Protein AF-A0A2P4YTD3-F1 (afdb_monomer_lite)

Secondary structure (DSSP, 8-state):
--------------------------------------------------------------------------PPPP----HHHHHHHHT-SSHHHHHHHHHHT---SSHHHHHHHHHHHHHHHHHHHHHHHHHHHHHHHHHHHHHHHHHHHHHHHHHHHHHHHHHHHHHHHHHHHHHHHHHHHHHHHHHHHHHHHHHHHHHHHHHHHHHHHHHHHHHHHHHHHHHHHHHHHSTTHHHHHHHHHHHHHHHS----------------

Radius of gyration: 68.38 Å; chains: 1; bounding box: 106×66×199 Å

Structure (mmCIF, N/CA/C/O backbone):
data_AF-A0A2P4YTD3-F1
#
_entry.id   AF-A0A2P4YTD3-F1
#
loop_
_atom_site.group_PDB
_atom_site.id
_atom_site.type_symbol
_atom_site.label_atom_id
_atom_site.label_alt_id
_atom_site.label_comp_id
_atom_site.label_asym_id
_atom_site.label_entity_id
_atom_site.label_seq_id
_atom_site.pdbx_PDB_ins_code
_atom_site.Cartn_x
_atom_site.Cartn_y
_atom_site.Cartn_z
_atom_site.occupancy
_atom_site.B_iso_or_equiv
_atom_site.auth_seq_id
_atom_site.auth_comp_id
_atom_site.auth_asym_id
_atom_site.auth_atom_id
_atom_site.pdbx_PDB_model_num
ATOM 1 N N . MET A 1 1 ? 49.036 47.863 28.005 1.00 41.72 1 MET A N 1
ATOM 2 C CA . MET A 1 1 ? 48.550 47.376 26.688 1.00 41.72 1 MET A CA 1
ATOM 3 C C . MET A 1 1 ? 47.454 46.344 26.970 1.00 41.72 1 MET A C 1
ATOM 5 O O . MET A 1 1 ? 47.763 45.377 27.637 1.00 41.72 1 MET A O 1
ATOM 9 N N . VAL A 1 2 ? 46.143 46.621 26.821 1.00 37.09 2 VAL A N 1
ATOM 10 C CA . VAL A 1 2 ? 45.346 46.695 25.559 1.00 37.09 2 VAL A CA 1
ATOM 11 C C . VAL A 1 2 ? 45.507 45.364 24.791 1.00 37.09 2 VAL A C 1
ATOM 13 O O . VAL A 1 2 ? 46.627 45.113 24.379 1.00 37.09 2 VAL A O 1
ATOM 16 N N . ARG A 1 3 ? 44.548 44.438 24.576 1.00 36.50 3 ARG A N 1
ATOM 17 C CA . ARG A 1 3 ? 43.062 44.354 24.418 1.00 36.50 3 ARG A CA 1
ATOM 18 C C . ARG A 1 3 ? 42.603 42.918 24.831 1.00 36.50 3 ARG A C 1
ATOM 20 O O . ARG A 1 3 ? 43.404 42.009 24.684 1.00 36.50 3 ARG A O 1
ATOM 27 N N . ARG A 1 4 ? 41.440 42.671 25.479 1.00 44.97 4 ARG A N 1
ATOM 28 C CA . ARG A 1 4 ? 40.032 42.529 24.965 1.00 44.97 4 ARG A CA 1
ATOM 29 C C . ARG A 1 4 ? 39.879 41.385 23.928 1.00 44.97 4 ARG A C 1
ATOM 31 O O . ARG A 1 4 ? 40.628 41.418 22.967 1.00 44.97 4 ARG A O 1
ATOM 38 N N . ARG A 1 5 ? 38.964 40.394 23.992 1.00 38.47 5 ARG A N 1
ATOM 39 C CA . ARG A 1 5 ? 37.540 40.238 24.433 1.00 38.47 5 ARG A CA 1
ATOM 40 C C . ARG A 1 5 ? 37.266 38.737 24.765 1.00 38.47 5 ARG A C 1
ATOM 42 O O . ARG A 1 5 ? 37.952 37.907 24.189 1.00 38.47 5 ARG A O 1
ATOM 49 N N . ALA A 1 6 ? 36.454 38.339 25.762 1.00 37.56 6 ALA A N 1
ATOM 50 C CA . ALA A 1 6 ? 34.970 38.359 25.898 1.00 37.56 6 ALA A CA 1
ATOM 51 C C . ALA A 1 6 ? 34.280 37.332 24.957 1.00 37.56 6 ALA A C 1
ATOM 53 O O . ALA A 1 6 ? 34.625 37.314 23.784 1.00 37.56 6 ALA A O 1
ATOM 54 N N . SER A 1 7 ? 33.344 36.447 25.328 1.00 37.59 7 SER A N 1
ATOM 55 C CA . SER A 1 7 ? 32.390 36.360 26.447 1.00 37.59 7 SER A CA 1
ATOM 56 C C . SER A 1 7 ? 31.860 34.915 26.563 1.00 37.59 7 SER A C 1
ATOM 58 O O . SER A 1 7 ? 31.806 34.212 25.559 1.00 37.59 7 SER A O 1
ATOM 60 N N . GLY A 1 8 ? 31.379 34.504 27.739 1.00 33.69 8 GLY A N 1
ATOM 61 C CA . GLY A 1 8 ? 30.609 33.266 27.906 1.00 33.69 8 GLY A CA 1
ATOM 62 C C . GLY A 1 8 ? 29.968 33.197 29.289 1.00 33.69 8 GLY A C 1
ATOM 63 O O . GLY A 1 8 ? 30.586 32.707 30.224 1.00 33.69 8 GLY A O 1
ATOM 64 N N . LEU A 1 9 ? 28.763 33.748 29.428 1.00 35.41 9 LEU A N 1
ATOM 65 C CA . LEU A 1 9 ? 27.950 33.724 30.648 1.00 35.41 9 LEU A CA 1
ATOM 66 C C . LEU A 1 9 ? 26.480 33.885 30.251 1.00 35.41 9 LEU A C 1
ATOM 68 O O . LEU A 1 9 ? 26.162 34.801 29.495 1.00 35.41 9 LEU A O 1
ATOM 72 N N . GLY A 1 10 ? 25.602 33.059 30.821 1.00 31.75 10 GLY A N 1
ATOM 73 C CA . GLY A 1 10 ? 24.196 33.427 31.005 1.00 31.75 10 GLY A CA 1
ATOM 74 C C . GLY A 1 10 ? 23.163 32.438 30.475 1.00 31.75 10 GLY A C 1
ATOM 75 O O . GLY A 1 10 ? 22.722 32.529 29.339 1.00 31.75 10 GLY A O 1
ATOM 76 N N . VAL A 1 11 ? 22.748 31.545 31.364 1.00 41.31 11 VAL A N 1
ATOM 77 C CA . VAL A 1 11 ? 21.499 30.769 31.384 1.00 41.31 11 VAL A CA 1
ATOM 78 C C . VAL A 1 11 ? 20.291 31.699 31.605 1.00 41.31 11 VAL A C 1
ATOM 80 O O . VAL A 1 11 ? 20.398 32.589 32.443 1.00 41.31 11 VAL A O 1
ATOM 83 N N . SER A 1 12 ? 19.150 31.463 30.932 1.00 38.59 12 SER A N 1
ATOM 84 C CA . SER A 1 12 ? 17.801 31.356 31.547 1.00 38.59 12 SER A CA 1
ATOM 85 C C . SER A 1 12 ? 16.674 31.182 30.505 1.00 38.59 12 SER A C 1
ATOM 87 O O . SER A 1 12 ? 16.735 31.735 29.413 1.00 38.59 12 SER A O 1
ATOM 89 N N . SER A 1 13 ? 15.667 30.403 30.912 1.00 40.59 13 SER A N 1
ATOM 90 C CA . SER A 1 13 ? 14.361 30.042 30.332 1.00 40.59 13 SER A CA 1
ATOM 91 C C . SER A 1 13 ? 13.600 31.118 29.544 1.00 40.59 13 SER A C 1
ATOM 93 O O . SER A 1 13 ? 13.652 32.275 29.938 1.00 40.59 13 SER A O 1
ATOM 95 N N . ASP A 1 14 ? 12.763 30.723 28.567 1.00 35.88 14 ASP A N 1
ATOM 96 C CA . ASP A 1 14 ? 11.288 30.742 28.704 1.00 35.88 14 ASP A CA 1
ATOM 97 C C . ASP A 1 14 ? 10.541 30.139 27.484 1.00 35.88 14 ASP A C 1
ATOM 99 O O . ASP A 1 14 ? 11.076 29.987 26.389 1.00 35.88 14 ASP A O 1
ATOM 103 N N . ARG A 1 15 ? 9.284 29.786 27.757 1.00 38.78 15 ARG A N 1
ATOM 104 C CA . ARG A 1 15 ? 8.167 29.231 26.973 1.00 38.78 15 ARG A CA 1
ATOM 105 C C . ARG A 1 15 ? 7.972 29.717 25.526 1.00 38.78 15 ARG A C 1
ATOM 107 O O . ARG A 1 15 ? 8.054 30.903 25.233 1.00 38.78 15 ARG A O 1
ATOM 114 N N . GLY A 1 16 ? 7.456 28.813 24.685 1.00 34.44 16 GLY A N 1
ATOM 115 C CA . GLY A 1 16 ? 6.770 29.160 23.435 1.00 34.44 16 GLY A CA 1
ATOM 116 C C . GLY A 1 16 ? 6.101 27.957 22.762 1.00 34.44 16 GLY A C 1
ATOM 117 O O . GLY A 1 16 ? 6.709 27.292 21.934 1.00 34.44 16 GLY A O 1
ATOM 118 N N . ASN A 1 17 ? 4.853 27.672 23.139 1.00 38.38 17 ASN A N 1
ATOM 119 C CA . ASN A 1 17 ? 3.958 26.704 22.496 1.00 38.38 17 ASN A CA 1
ATOM 120 C C . ASN A 1 17 ? 3.269 27.370 21.285 1.00 38.38 17 ASN A C 1
ATOM 122 O O . ASN A 1 17 ? 2.670 28.428 21.494 1.00 38.38 17 ASN A O 1
ATOM 126 N N . PRO A 1 18 ? 3.285 26.819 20.057 1.00 51.62 18 PRO A N 1
ATOM 127 C CA . PRO A 1 18 ? 2.425 27.331 18.998 1.00 51.62 18 PRO A CA 1
ATOM 128 C C . PRO A 1 18 ? 0.987 26.821 19.184 1.00 51.62 18 PRO A C 1
ATOM 130 O O . PRO A 1 18 ? 0.701 25.628 19.101 1.00 51.62 18 PRO A O 1
ATOM 133 N N . VAL A 1 19 ? 0.091 27.767 19.466 1.00 37.09 19 VAL A N 1
ATOM 134 C CA . VAL A 1 19 ? -1.367 27.609 19.491 1.00 37.09 19 VAL A CA 1
ATOM 135 C C . VAL A 1 19 ? -1.865 27.217 18.098 1.00 37.09 19 VAL A C 1
ATOM 137 O O . VAL A 1 19 ? -1.520 27.851 17.103 1.00 37.09 19 VAL A O 1
ATOM 140 N N . ILE A 1 20 ? -2.672 26.161 18.049 1.00 41.06 20 ILE A N 1
ATOM 141 C CA . ILE A 1 20 ? -3.404 25.692 16.873 1.00 41.06 20 ILE A CA 1
ATOM 142 C C . ILE A 1 20 ? -4.707 26.492 16.829 1.00 41.06 20 ILE A C 1
ATOM 144 O O . ILE A 1 20 ? -5.458 26.442 17.804 1.00 41.06 20 ILE A O 1
ATOM 148 N N . ASP A 1 21 ? -4.979 27.206 15.737 1.00 32.22 21 ASP A N 1
ATOM 149 C CA . ASP A 1 21 ? -6.273 27.859 15.525 1.00 32.22 21 ASP A CA 1
ATOM 150 C C . ASP A 1 21 ? -7.085 27.059 14.497 1.00 32.22 21 ASP A C 1
ATOM 152 O O . ASP A 1 21 ? -6.677 26.867 13.350 1.00 32.22 21 ASP A O 1
ATOM 156 N N . LEU A 1 22 ? -8.214 26.526 14.962 1.00 37.34 22 LEU A N 1
ATOM 157 C CA . LEU A 1 22 ? -9.157 25.682 14.232 1.00 37.34 22 LEU A CA 1
ATOM 158 C C . LEU A 1 22 ? -10.441 26.478 13.998 1.00 37.34 22 LEU A C 1
ATOM 160 O O . LEU A 1 22 ? -11.317 26.437 14.848 1.00 37.34 22 LEU A O 1
ATOM 164 N N . THR A 1 23 ? -10.585 27.146 12.854 1.00 35.44 23 THR A N 1
ATOM 165 C CA . THR A 1 23 ? -11.879 27.403 12.182 1.00 35.44 23 THR A CA 1
ATOM 166 C C . THR A 1 23 ? -11.550 27.726 10.713 1.00 35.44 23 THR A C 1
ATOM 168 O O . THR A 1 23 ? -10.777 28.626 10.423 1.00 35.44 23 THR A O 1
ATOM 171 N N . THR A 1 24 ? -11.977 26.966 9.710 1.00 40.94 24 THR A N 1
ATOM 172 C CA . THR A 1 24 ? -13.365 26.798 9.289 1.00 40.94 24 THR A CA 1
ATOM 173 C C . THR A 1 24 ? -13.487 25.535 8.437 1.00 40.94 24 THR A C 1
ATOM 175 O O . THR A 1 24 ? -12.766 25.340 7.460 1.00 40.94 24 THR A O 1
ATOM 178 N N . SER A 1 25 ? -14.423 24.675 8.823 1.00 37.03 25 SER A N 1
ATOM 179 C CA . SER A 1 25 ? -14.929 23.594 7.990 1.00 37.03 25 SER A CA 1
ATOM 180 C C . SER A 1 25 ? -15.844 24.178 6.913 1.00 37.03 25 SER A C 1
ATOM 182 O O . SER A 1 25 ? -16.767 24.923 7.239 1.00 37.03 25 SER A O 1
ATOM 184 N N . LEU A 1 26 ? -15.656 23.778 5.656 1.00 33.78 26 LEU A N 1
ATOM 185 C CA . LEU A 1 26 ? -16.795 23.551 4.773 1.00 33.78 26 LEU A CA 1
ATOM 186 C C . LEU A 1 26 ? -16.653 22.161 4.163 1.00 33.78 26 LEU A C 1
ATOM 188 O O . LEU A 1 26 ? -15.884 21.909 3.239 1.00 33.78 26 LEU A O 1
ATOM 192 N N . GLU A 1 27 ? -17.379 21.272 4.819 1.00 31.84 27 GLU A N 1
ATOM 193 C CA . GLU A 1 27 ? -17.739 19.922 4.440 1.00 31.84 27 GLU A CA 1
ATOM 194 C C . GLU A 1 27 ? -18.530 19.953 3.129 1.00 31.84 27 GLU A C 1
ATOM 196 O O . GLU A 1 27 ? -19.443 20.759 2.990 1.00 31.84 27 GLU A O 1
ATOM 201 N N . ASN A 1 28 ? -18.148 19.094 2.188 1.00 34.41 28 ASN A N 1
ATOM 202 C CA . ASN A 1 28 ? -19.010 18.474 1.186 1.00 34.41 28 ASN A CA 1
ATOM 203 C C . ASN A 1 28 ? -18.290 17.182 0.762 1.00 34.41 28 ASN A C 1
ATOM 205 O O . ASN A 1 28 ? -17.471 17.178 -0.154 1.00 34.41 28 ASN A O 1
ATOM 209 N N . ASP A 1 29 ? -18.565 16.101 1.485 1.00 36.12 29 ASP A N 1
ATOM 210 C CA . ASP A 1 29 ? -18.307 14.718 1.064 1.00 36.12 29 ASP A CA 1
ATOM 211 C C . ASP A 1 29 ? -19.579 14.210 0.346 1.00 36.12 29 ASP A C 1
ATOM 213 O O . ASP A 1 29 ? -20.679 14.640 0.713 1.00 36.12 29 ASP A O 1
ATOM 217 N N . PRO A 1 30 ? -19.495 13.318 -0.665 1.00 44.78 30 PRO A N 1
ATOM 218 C CA . PRO A 1 30 ? -19.193 11.930 -0.324 1.00 44.78 30 PRO A CA 1
ATOM 219 C C . PRO A 1 30 ? -18.411 11.128 -1.386 1.00 44.78 30 PRO A C 1
ATOM 221 O O . PRO A 1 30 ? -18.757 11.095 -2.562 1.00 44.78 30 PRO A O 1
ATOM 224 N N . GLY A 1 31 ? -17.499 10.283 -0.909 1.00 29.80 31 GLY A N 1
ATOM 225 C CA . GLY A 1 31 ? -17.633 8.843 -1.164 1.00 29.80 31 GLY A CA 1
ATOM 226 C C . GLY A 1 31 ? -16.913 8.223 -2.375 1.00 29.80 31 GLY A C 1
ATOM 227 O O . GLY A 1 31 ? -17.284 8.409 -3.527 1.00 29.80 31 GLY A O 1
ATOM 228 N N . SER A 1 32 ? -16.029 7.282 -2.021 1.00 35.53 32 SER A N 1
ATOM 229 C CA . SER A 1 32 ? -15.615 6.073 -2.760 1.00 35.53 32 SER A CA 1
ATOM 230 C C . SER A 1 32 ? -14.531 6.186 -3.843 1.00 35.53 32 SER A C 1
ATOM 232 O O . SER A 1 32 ? -14.795 6.410 -5.019 1.00 35.53 32 SER A O 1
ATOM 234 N N . GLY A 1 33 ? -13.300 5.832 -3.446 1.00 34.16 33 GLY A N 1
ATOM 235 C CA . GLY A 1 33 ? -12.402 5.021 -4.288 1.00 34.16 33 GLY A CA 1
ATOM 236 C C . GLY A 1 33 ? -12.899 3.558 -4.396 1.00 34.16 33 GLY A C 1
ATOM 237 O O . GLY A 1 33 ? -13.970 3.270 -3.860 1.00 34.16 33 GLY A O 1
ATOM 238 N N . PRO A 1 34 ? -12.158 2.599 -5.000 1.00 44.34 34 PRO A N 1
ATOM 239 C CA . PRO A 1 34 ? -10.697 2.583 -5.130 1.00 44.34 34 PRO A CA 1
ATOM 240 C C . PRO A 1 34 ? -10.164 2.070 -6.494 1.00 44.34 34 PRO A C 1
ATOM 242 O O . PRO A 1 34 ? -10.912 1.670 -7.378 1.00 44.34 34 PRO A O 1
ATOM 245 N N . SER A 1 35 ? -8.835 1.968 -6.576 1.00 32.94 35 SER A N 1
ATOM 246 C CA . SER A 1 35 ? -8.093 0.964 -7.353 1.00 32.94 35 SER A CA 1
ATOM 247 C C . SER A 1 35 ? -8.022 1.076 -8.879 1.00 32.94 35 SER A C 1
ATOM 249 O O . SER A 1 35 ? -8.982 0.931 -9.629 1.00 32.94 35 SER A O 1
ATOM 251 N N . SER A 1 36 ? -6.767 1.165 -9.314 1.00 41.41 36 SER A N 1
ATOM 252 C CA . SER A 1 36 ? -6.220 0.759 -10.601 1.00 41.41 36 SER A CA 1
ATOM 253 C C . SER A 1 36 ? -6.848 -0.515 -11.160 1.00 41.41 36 SER A C 1
ATOM 255 O O . SER A 1 36 ? -6.932 -1.515 -10.446 1.00 41.41 36 SER A O 1
ATOM 257 N N . ARG A 1 37 ? -7.115 -0.529 -12.474 1.00 33.44 37 ARG A N 1
ATOM 258 C CA . ARG A 1 37 ? -6.617 -1.568 -13.391 1.00 33.44 37 ARG A CA 1
ATOM 259 C C . ARG A 1 37 ? -7.053 -1.348 -14.843 1.00 33.44 37 ARG A C 1
ATOM 261 O O . ARG A 1 37 ? -8.197 -1.036 -15.137 1.00 33.44 37 ARG A O 1
ATOM 268 N N . THR A 1 38 ? -6.116 -1.694 -15.722 1.00 26.59 38 THR A N 1
ATOM 269 C CA . THR A 1 38 ? -6.300 -2.210 -17.087 1.00 26.59 38 THR A CA 1
ATOM 270 C C . THR A 1 38 ? -6.551 -1.202 -18.209 1.00 26.59 38 THR A C 1
ATOM 272 O O . THR A 1 38 ? -7.626 -0.643 -18.375 1.00 26.59 38 THR A O 1
ATOM 275 N N . SER A 1 39 ? -5.501 -1.034 -19.015 1.00 38.62 39 SER A N 1
ATOM 276 C CA . SER A 1 39 ? -5.485 -1.287 -20.456 1.00 38.62 39 SER A CA 1
ATOM 277 C C . SER A 1 39 ? -6.814 -1.203 -21.207 1.00 38.62 39 SER A C 1
ATOM 279 O O . SER A 1 39 ? -7.741 -1.975 -20.976 1.00 38.62 39 SER A O 1
ATOM 281 N N . SER A 1 40 ? -6.817 -0.414 -22.275 1.00 32.12 40 SER A N 1
ATOM 282 C CA . SER A 1 40 ? -7.600 -0.757 -23.459 1.00 32.12 40 SER A CA 1
ATOM 283 C C . SER A 1 40 ? -6.809 -0.463 -24.728 1.00 32.12 40 SER A C 1
ATOM 285 O O . SER A 1 40 ? -6.823 0.664 -25.214 1.00 32.12 40 SER A O 1
ATOM 287 N N . PRO A 1 41 ? -6.162 -1.478 -25.320 1.00 38.56 41 PRO A N 1
ATOM 288 C CA . PRO A 1 41 ? -6.091 -1.590 -26.760 1.00 38.56 41 PRO A CA 1
ATOM 289 C C . PRO A 1 41 ? -7.398 -2.248 -27.231 1.00 38.56 41 PRO A C 1
ATOM 291 O O . PRO A 1 41 ? -7.680 -3.398 -26.891 1.00 38.56 41 PRO A O 1
ATOM 294 N N . ARG A 1 42 ? -8.224 -1.543 -28.010 1.00 32.50 42 ARG A N 1
ATOM 295 C CA . ARG A 1 42 ? -9.312 -2.185 -28.765 1.00 32.50 42 ARG A CA 1
ATOM 296 C C . ARG A 1 42 ? -8.893 -2.368 -30.220 1.00 32.50 42 ARG A C 1
ATOM 298 O O . ARG A 1 42 ? -8.808 -1.423 -30.989 1.00 32.50 42 ARG A O 1
ATOM 305 N N . GLN A 1 43 ? -8.590 -3.633 -30.495 1.00 40.69 43 GLN A N 1
ATOM 306 C CA . GLN A 1 43 ? -8.757 -4.427 -31.713 1.00 40.69 43 GLN A CA 1
ATOM 307 C C . GLN A 1 43 ? -9.236 -3.735 -33.004 1.00 40.69 43 GLN A C 1
ATOM 309 O O . GLN A 1 43 ? -10.342 -3.208 -33.068 1.00 40.69 43 GLN A O 1
ATOM 314 N N . SER A 1 44 ? -8.488 -3.973 -34.084 1.00 28.86 44 SER A N 1
ATOM 315 C CA . SER A 1 44 ? -8.971 -4.669 -35.296 1.00 28.86 44 SER A CA 1
ATOM 316 C C . SER A 1 44 ? -7.740 -5.308 -35.972 1.00 28.86 44 SER A C 1
ATOM 318 O O . SER A 1 44 ? -6.715 -4.657 -36.118 1.00 28.86 44 SER A O 1
ATOM 320 N N . SER A 1 45 ? -7.630 -6.638 -35.965 1.00 31.94 45 SER A N 1
ATOM 321 C CA . SER A 1 45 ? -8.048 -7.587 -37.016 1.00 31.94 45 SER A CA 1
ATOM 322 C C . SER A 1 45 ? -6.964 -7.831 -38.081 1.00 31.94 45 SER A C 1
ATOM 324 O O . SER A 1 45 ? -6.546 -6.923 -38.786 1.00 31.94 45 SER A O 1
ATOM 326 N N . SER A 1 46 ? -6.546 -9.099 -38.159 1.00 38.31 46 SER A N 1
ATOM 327 C CA . SER A 1 46 ? -5.696 -9.742 -39.182 1.00 38.31 46 SER A CA 1
ATOM 328 C C . SER A 1 46 ? -6.288 -9.595 -40.605 1.00 38.31 46 SER A C 1
ATOM 330 O O . SER A 1 46 ? -7.499 -9.371 -40.696 1.00 38.31 46 SER A O 1
ATOM 332 N N . PRO A 1 47 ? -5.516 -9.749 -41.708 1.00 45.16 47 PRO A N 1
ATOM 333 C CA . PRO A 1 47 ? -5.027 -11.085 -42.095 1.00 45.16 47 PRO A CA 1
ATOM 334 C C . PRO A 1 47 ? -3.661 -11.126 -42.816 1.00 45.16 47 PRO A C 1
ATOM 336 O O . PRO A 1 47 ? -3.217 -10.143 -43.403 1.00 45.16 47 PRO A O 1
ATOM 339 N N . GLY A 1 48 ? -3.072 -12.323 -42.891 1.00 32.62 48 GLY A N 1
ATOM 340 C CA . GLY A 1 48 ? -2.313 -12.720 -44.081 1.00 32.62 48 GLY A CA 1
ATOM 341 C C . GLY A 1 48 ? -0.979 -13.399 -43.814 1.00 32.62 48 GLY A C 1
ATOM 342 O O . GLY A 1 48 ? 0.050 -12.737 -43.741 1.00 32.62 48 GLY A O 1
ATOM 343 N N . ASP A 1 49 ? -1.015 -14.728 -43.749 1.00 42.84 49 ASP A N 1
ATOM 344 C CA . ASP A 1 49 ? 0.129 -15.606 -43.969 1.00 42.84 49 ASP A CA 1
ATOM 345 C C . ASP A 1 49 ? 0.936 -15.191 -45.205 1.00 42.84 49 ASP A C 1
ATOM 347 O O . ASP A 1 49 ? 0.387 -15.013 -46.292 1.00 42.84 49 ASP A O 1
ATOM 351 N N . THR A 1 50 ? 2.259 -15.152 -45.087 1.00 34.81 50 THR A N 1
ATOM 352 C CA . THR A 1 50 ? 3.106 -15.939 -45.989 1.00 34.81 50 THR A CA 1
ATOM 353 C C . THR A 1 50 ? 4.505 -16.060 -45.418 1.00 34.81 50 THR A C 1
ATOM 355 O O . THR A 1 50 ? 5.198 -15.101 -45.093 1.00 34.81 50 THR A O 1
ATOM 358 N N . THR A 1 51 ? 4.904 -17.313 -45.304 1.00 46.66 51 THR A N 1
ATOM 359 C CA . THR A 1 51 ? 6.261 -17.761 -45.078 1.00 46.66 51 THR A CA 1
ATOM 360 C C . THR A 1 51 ? 7.158 -17.195 -46.177 1.00 46.66 51 THR A C 1
ATOM 362 O O . THR A 1 51 ? 6.849 -17.341 -47.360 1.00 46.66 51 THR A O 1
ATOM 365 N N . SER A 1 52 ? 8.291 -16.608 -45.826 1.00 43.75 52 SER A N 1
ATOM 366 C CA . SER A 1 52 ? 9.444 -16.572 -46.725 1.00 43.75 52 SER A CA 1
ATOM 367 C C . SER A 1 52 ? 10.690 -16.729 -45.877 1.00 43.75 52 SER A C 1
ATOM 369 O O . SER A 1 52 ? 11.285 -15.778 -45.380 1.00 43.75 52 SER A O 1
ATOM 371 N N . ASP A 1 53 ? 10.993 -18.005 -45.666 1.00 41.72 53 ASP A N 1
ATOM 372 C CA . ASP A 1 53 ? 12.329 -18.511 -45.422 1.00 41.72 53 ASP A CA 1
ATOM 373 C C . ASP A 1 53 ? 13.252 -18.029 -46.548 1.00 41.72 53 ASP A C 1
ATOM 375 O O . ASP A 1 53 ? 12.992 -18.259 -47.729 1.00 41.72 53 ASP A O 1
ATOM 379 N N . ALA A 1 54 ? 14.317 -17.334 -46.173 1.00 35.50 54 ALA A N 1
ATOM 380 C CA . ALA A 1 54 ? 15.508 -17.205 -46.990 1.00 35.50 54 ALA A CA 1
ATOM 381 C C . ALA A 1 54 ? 16.692 -17.011 -46.048 1.00 35.50 54 ALA A C 1
ATOM 383 O O . ALA A 1 54 ? 17.172 -15.908 -45.787 1.00 35.50 54 ALA A O 1
ATOM 384 N N . THR A 1 55 ? 17.163 -18.136 -45.523 1.00 45.59 55 THR A N 1
ATOM 385 C CA . THR A 1 55 ? 18.543 -18.282 -45.076 1.00 45.59 55 THR A CA 1
ATOM 386 C C . THR A 1 55 ? 19.480 -17.843 -46.209 1.00 45.59 55 THR A C 1
ATOM 388 O O . THR A 1 55 ? 19.708 -18.602 -47.147 1.00 45.59 55 THR A O 1
ATOM 391 N N . ILE A 1 56 ? 20.069 -16.646 -46.130 1.00 38.53 56 ILE A N 1
ATOM 392 C CA . ILE A 1 56 ? 21.287 -16.329 -46.889 1.00 38.53 56 ILE A CA 1
ATOM 393 C C . ILE A 1 56 ? 22.437 -16.191 -45.904 1.00 38.53 56 ILE A C 1
ATOM 395 O O . ILE A 1 56 ? 22.730 -15.153 -45.317 1.00 38.53 56 ILE A O 1
ATOM 399 N N . LYS A 1 57 ? 23.075 -17.342 -45.728 1.00 36.25 57 LYS A N 1
ATOM 400 C CA . LYS A 1 57 ? 24.407 -17.521 -45.182 1.00 36.25 57 LYS A CA 1
ATOM 401 C C . LYS A 1 57 ? 25.375 -16.889 -46.190 1.00 36.25 57 LYS A C 1
ATOM 403 O O . LYS A 1 57 ? 25.659 -17.502 -47.216 1.00 36.25 57 LYS A O 1
ATOM 408 N N . SER A 1 58 ? 25.859 -15.673 -45.939 1.00 33.94 58 SER A N 1
ATOM 409 C CA . SER A 1 58 ? 26.918 -15.087 -46.774 1.00 33.94 58 SER A CA 1
ATOM 410 C C . SER A 1 58 ? 28.239 -15.788 -46.475 1.00 33.94 58 SER A C 1
ATOM 412 O O . SER A 1 58 ? 28.994 -15.428 -45.575 1.00 33.94 58 SER A O 1
ATOM 414 N N . SER A 1 59 ? 28.443 -16.866 -47.227 1.00 35.97 59 SER A N 1
ATOM 415 C CA . SER A 1 59 ? 29.697 -17.569 -47.428 1.00 35.97 59 SER A CA 1
ATOM 416 C C . SER A 1 59 ? 30.716 -16.628 -48.059 1.00 35.97 59 SER A C 1
ATOM 418 O O . SER A 1 59 ? 30.465 -16.046 -49.110 1.00 35.97 59 SER A O 1
ATOM 420 N N . SER A 1 60 ? 31.879 -16.549 -47.422 1.00 48.97 60 SER A N 1
ATOM 421 C CA . SER A 1 60 ? 33.144 -16.152 -48.033 1.00 48.97 60 SER A CA 1
ATOM 422 C C . SER A 1 60 ? 33.351 -16.868 -49.371 1.00 48.97 60 SER A C 1
ATOM 424 O O . SER A 1 60 ? 33.259 -18.097 -49.403 1.00 48.97 60 SER A O 1
ATOM 426 N N . VAL A 1 61 ? 33.624 -16.104 -50.432 1.00 42.12 61 VAL A N 1
ATOM 427 C CA . VAL A 1 61 ? 34.316 -16.530 -51.657 1.00 42.12 61 VAL A CA 1
ATOM 428 C C . VAL A 1 61 ? 34.982 -15.287 -52.258 1.00 42.12 61 VAL A C 1
ATOM 430 O O . VAL A 1 61 ? 34.291 -14.362 -52.678 1.00 42.12 61 VAL A O 1
ATOM 433 N N . ASP A 1 62 ? 36.313 -15.287 -52.312 1.00 40.16 62 ASP A N 1
ATOM 434 C CA . ASP A 1 62 ? 37.082 -14.509 -53.287 1.00 40.16 62 ASP A CA 1
ATOM 435 C C . ASP A 1 62 ? 36.829 -15.067 -54.696 1.00 40.16 62 ASP A C 1
ATOM 437 O O . ASP A 1 62 ? 36.954 -16.279 -54.901 1.00 40.16 62 ASP A O 1
ATOM 441 N N . PRO A 1 63 ? 36.579 -14.210 -55.698 1.00 43.41 63 PRO A N 1
ATOM 442 C CA . PRO A 1 63 ? 36.986 -14.527 -57.056 1.00 43.41 63 PRO A CA 1
ATOM 443 C C . PRO A 1 63 ? 37.957 -13.477 -57.599 1.00 43.41 63 PRO A C 1
ATOM 445 O O . PRO A 1 63 ? 37.696 -12.276 -57.648 1.00 43.41 63 PRO A O 1
ATOM 448 N N . ALA A 1 64 ? 39.100 -14.001 -58.023 1.00 40.44 64 ALA A N 1
ATOM 449 C CA . ALA A 1 64 ? 40.137 -13.329 -58.772 1.00 40.44 64 ALA A CA 1
ATOM 450 C C . ALA A 1 64 ? 39.615 -12.622 -60.038 1.00 40.44 64 ALA A C 1
ATOM 452 O O . ALA A 1 64 ? 38.673 -13.075 -60.682 1.00 40.44 64 ALA A O 1
ATOM 453 N N . THR A 1 65 ? 40.346 -11.570 -60.412 1.00 53.34 65 THR A N 1
ATOM 454 C CA . THR A 1 65 ? 40.601 -11.131 -61.792 1.00 53.34 65 THR A CA 1
ATOM 455 C C . THR A 1 65 ? 39.370 -10.962 -62.684 1.00 53.34 65 THR A C 1
ATOM 457 O O . THR A 1 65 ? 39.057 -11.810 -63.514 1.00 53.34 65 THR A O 1
ATOM 460 N N . MET A 1 66 ? 38.747 -9.788 -62.589 1.00 42.66 66 MET A N 1
ATOM 461 C CA . MET A 1 66 ? 37.979 -9.213 -63.693 1.00 42.66 66 MET A CA 1
ATOM 462 C C . MET A 1 66 ? 38.798 -8.063 -64.272 1.00 42.66 66 MET A C 1
ATOM 464 O O . MET A 1 66 ? 38.920 -6.996 -63.676 1.00 42.66 66 MET A O 1
ATOM 468 N N . ASP A 1 67 ? 39.413 -8.350 -65.408 1.00 42.75 67 ASP A N 1
ATOM 469 C CA . ASP A 1 67 ? 39.976 -7.391 -66.348 1.00 42.75 67 ASP A CA 1
ATOM 470 C C . ASP A 1 67 ? 38.842 -6.572 -66.991 1.00 42.75 67 ASP A C 1
ATOM 472 O O . ASP A 1 67 ? 37.884 -7.168 -67.493 1.00 42.75 67 ASP A O 1
ATOM 476 N N . PRO A 1 68 ? 38.916 -5.230 -67.011 1.00 49.81 68 PRO A N 1
ATOM 477 C CA . PRO A 1 68 ? 38.169 -4.445 -67.974 1.00 49.81 68 PRO A CA 1
ATOM 478 C C . PRO A 1 68 ? 39.124 -3.776 -68.974 1.00 49.81 68 PRO A C 1
ATOM 480 O O . PRO A 1 68 ? 39.387 -2.574 -68.893 1.00 49.81 68 PRO A O 1
ATOM 483 N N . VAL A 1 69 ? 39.580 -4.513 -69.987 1.00 43.91 69 VAL A N 1
ATOM 484 C CA . VAL A 1 69 ? 39.913 -3.890 -71.273 1.00 43.91 69 VAL A CA 1
ATOM 485 C C . VAL A 1 69 ? 38.624 -3.492 -71.993 1.00 43.91 69 VAL A C 1
ATOM 487 O O . VAL A 1 69 ? 37.765 -4.311 -72.307 1.00 43.91 69 VAL A O 1
ATOM 490 N N . SER A 1 70 ? 38.548 -2.195 -72.294 1.00 44.19 70 SER A N 1
ATOM 491 C CA . SER A 1 70 ? 37.781 -1.621 -73.404 1.00 44.19 70 SER A CA 1
ATOM 492 C C . SER A 1 70 ? 36.257 -1.545 -73.252 1.00 44.19 70 SER A C 1
ATOM 494 O O . SER A 1 70 ? 35.507 -2.007 -74.109 1.00 44.19 70 SER A O 1
ATOM 496 N N . ALA A 1 71 ? 35.786 -0.789 -72.259 1.00 36.34 71 ALA A N 1
ATOM 497 C CA . ALA A 1 71 ? 34.573 -0.000 -72.468 1.00 36.34 71 ALA A CA 1
ATOM 498 C C . ALA A 1 71 ? 34.944 1.209 -73.342 1.00 36.34 71 ALA A C 1
ATOM 500 O O . ALA A 1 71 ? 35.563 2.166 -72.877 1.00 36.34 71 ALA A O 1
ATOM 501 N N . LEU A 1 72 ? 34.618 1.127 -74.634 1.00 40.88 72 LEU A N 1
ATOM 502 C CA . LEU A 1 72 ? 34.675 2.242 -75.572 1.00 40.88 72 LEU A CA 1
ATOM 503 C C . LEU A 1 72 ? 33.704 3.321 -75.064 1.00 40.88 72 LEU A C 1
ATOM 505 O O . LEU A 1 72 ? 32.504 3.273 -75.332 1.00 40.88 72 LEU A O 1
ATOM 509 N N . VAL A 1 73 ? 34.208 4.270 -74.277 1.00 39.09 73 VAL A N 1
ATOM 510 C CA . VAL A 1 73 ? 33.498 5.516 -73.998 1.00 39.09 73 VAL A CA 1
ATOM 511 C C . VAL A 1 73 ? 33.450 6.265 -75.325 1.00 39.09 73 VAL A C 1
ATOM 513 O O . VAL A 1 73 ? 34.414 6.906 -75.737 1.00 39.09 73 VAL A O 1
ATOM 516 N N . VAL A 1 74 ? 32.333 6.125 -76.038 1.00 46.91 74 VAL A N 1
ATOM 517 C CA . VAL A 1 74 ? 31.931 7.089 -77.060 1.00 46.91 74 VAL A CA 1
ATOM 518 C C . VAL A 1 74 ? 31.579 8.357 -76.294 1.00 46.91 74 VAL A C 1
ATOM 520 O O . VAL A 1 74 ? 30.435 8.562 -75.893 1.00 46.91 74 VAL A O 1
ATOM 523 N N . GLU A 1 75 ? 32.593 9.175 -76.018 1.00 39.72 75 GLU A N 1
ATOM 524 C CA . GLU A 1 75 ? 32.353 10.550 -75.614 1.00 39.72 75 GLU A CA 1
ATOM 525 C C . GLU A 1 75 ? 31.666 11.261 -76.777 1.00 39.72 75 GLU A C 1
ATOM 527 O O . GLU A 1 75 ? 32.140 11.293 -77.916 1.00 39.72 75 GLU A O 1
ATOM 532 N N . GLN A 1 76 ? 30.496 11.797 -76.464 1.00 37.97 76 GLN A N 1
ATOM 533 C CA . GLN A 1 76 ? 29.774 12.759 -77.270 1.00 37.97 76 GLN A CA 1
ATOM 534 C C . GLN A 1 76 ? 30.748 13.861 -77.730 1.00 37.97 76 GLN A C 1
ATOM 536 O O . GLN A 1 76 ? 31.398 14.471 -76.879 1.00 37.97 76 GLN A O 1
ATOM 541 N N . PRO A 1 77 ? 30.891 14.134 -79.042 1.00 40.94 77 PRO A N 1
ATOM 542 C CA . PRO A 1 77 ? 31.864 15.116 -79.498 1.00 40.94 77 PRO A CA 1
ATOM 543 C C . PRO A 1 77 ? 31.494 16.501 -78.944 1.00 40.94 77 PRO A C 1
ATOM 545 O O . PRO A 1 77 ? 30.333 16.911 -79.075 1.00 40.94 77 PRO A O 1
ATOM 548 N N . PRO A 1 78 ? 32.444 17.242 -78.345 1.00 48.50 78 PRO A N 1
ATOM 549 C CA . PRO A 1 78 ? 32.193 18.611 -77.927 1.00 48.50 78 PRO A CA 1
ATOM 550 C C . PRO A 1 78 ? 31.778 19.434 -79.149 1.00 48.50 78 PRO A C 1
ATOM 552 O O . PRO A 1 78 ? 32.370 19.317 -80.224 1.00 48.50 78 PRO A O 1
ATOM 555 N N . ASN A 1 79 ? 30.719 20.234 -78.989 1.00 49.81 79 ASN A N 1
ATOM 556 C CA . ASN A 1 79 ? 30.176 21.112 -80.026 1.00 49.81 79 ASN A CA 1
ATOM 557 C C . ASN A 1 79 ? 31.317 21.887 -80.711 1.00 49.81 79 ASN A C 1
ATOM 559 O O . ASN A 1 79 ? 31.933 22.739 -80.065 1.00 49.81 79 ASN A O 1
ATOM 563 N N . PRO A 1 80 ? 31.624 21.641 -81.998 1.00 50.22 80 PRO A N 1
ATOM 564 C CA . PRO A 1 80 ? 32.789 22.248 -82.610 1.00 50.22 80 PRO A CA 1
ATOM 565 C C . PRO A 1 80 ? 32.359 23.582 -83.210 1.00 50.22 80 PRO A C 1
ATOM 567 O O . PRO A 1 80 ? 32.067 23.689 -84.405 1.00 50.22 80 PRO A O 1
ATOM 570 N N . SER A 1 81 ? 32.273 24.591 -82.348 1.00 55.16 81 SER A N 1
ATOM 571 C CA . SER A 1 81 ? 32.051 25.979 -82.760 1.00 55.16 81 SER A CA 1
ATOM 572 C C . SER A 1 81 ? 33.351 26.699 -83.123 1.00 55.16 81 SER A C 1
ATOM 574 O O . SER A 1 81 ? 33.301 27.841 -83.568 1.00 55.16 81 SER A O 1
ATOM 576 N N . ASP A 1 82 ? 34.508 26.043 -83.000 1.00 60.78 82 ASP A N 1
ATOM 577 C CA . ASP A 1 82 ? 35.790 26.638 -83.363 1.00 60.78 82 ASP A CA 1
ATOM 578 C C . ASP A 1 82 ? 36.240 26.159 -84.753 1.00 60.78 82 ASP A C 1
ATOM 580 O O . ASP A 1 82 ? 36.721 25.038 -84.946 1.00 60.78 82 ASP A O 1
ATOM 584 N N . SER A 1 83 ? 36.010 27.000 -85.765 1.00 67.12 83 SER A N 1
ATOM 585 C CA . SER A 1 83 ? 36.373 26.719 -87.163 1.00 67.12 83 SER A CA 1
ATOM 586 C C . SER A 1 83 ? 37.867 26.414 -87.337 1.00 67.12 83 SER A C 1
ATOM 588 O O . SER A 1 83 ? 38.231 25.581 -88.166 1.00 67.12 83 SER A O 1
ATOM 590 N N . THR A 1 84 ? 38.713 26.999 -86.488 1.00 70.88 84 THR A N 1
ATOM 591 C CA . THR A 1 84 ? 40.164 26.786 -86.444 1.00 70.88 84 THR A CA 1
ATOM 592 C C . THR A 1 84 ? 40.510 25.347 -86.071 1.00 70.88 84 THR A C 1
ATOM 594 O O . THR A 1 84 ? 41.381 24.733 -86.683 1.00 70.88 84 THR A O 1
ATOM 597 N N . TRP A 1 85 ? 39.777 24.768 -85.118 1.00 72.06 85 TRP A N 1
ATOM 598 C CA . TRP A 1 85 ? 39.969 23.384 -84.685 1.00 72.06 85 TRP A CA 1
ATOM 599 C C . TRP A 1 85 ? 39.553 22.388 -85.767 1.00 72.06 85 TRP A C 1
ATOM 601 O O . TRP A 1 85 ? 40.264 21.422 -86.040 1.00 72.06 85 TRP A O 1
ATOM 611 N N . ARG A 1 86 ? 38.432 22.656 -86.451 1.00 72.69 86 ARG A N 1
ATOM 612 C CA . ARG A 1 86 ? 37.999 21.829 -87.588 1.00 72.69 86 ARG A CA 1
ATOM 613 C C . ARG A 1 86 ? 39.037 21.845 -88.707 1.00 72.69 86 ARG A C 1
ATOM 615 O O . ARG A 1 86 ? 39.335 20.790 -89.255 1.00 72.69 86 ARG A O 1
ATOM 622 N N . GLN A 1 87 ? 39.604 23.013 -89.012 1.00 75.19 87 GLN A N 1
ATOM 623 C CA . GLN A 1 87 ? 40.671 23.128 -90.007 1.00 75.19 87 GLN A CA 1
ATOM 624 C C . GLN A 1 87 ? 41.940 22.392 -89.570 1.00 75.19 87 GLN A C 1
ATOM 626 O O . GLN A 1 87 ? 42.506 21.652 -90.366 1.00 75.19 87 GLN A O 1
ATOM 631 N N . ALA A 1 88 ? 42.345 22.496 -88.303 1.00 74.81 88 ALA A N 1
ATOM 632 C CA . ALA A 1 88 ? 43.498 21.761 -87.788 1.00 74.81 88 ALA A CA 1
ATOM 633 C C . ALA A 1 88 ? 43.330 20.236 -87.923 1.00 74.81 88 ALA A C 1
ATOM 635 O O . ALA A 1 88 ? 44.262 19.559 -88.347 1.00 74.81 88 ALA A O 1
ATOM 636 N N . ILE A 1 89 ? 42.140 19.694 -87.636 1.00 79.06 89 ILE A N 1
ATOM 637 C CA . ILE A 1 89 ? 41.862 18.255 -87.795 1.00 79.06 89 ILE A CA 1
ATOM 638 C C . ILE A 1 89 ? 41.896 17.826 -89.260 1.00 79.06 89 ILE A C 1
ATOM 640 O O . ILE A 1 89 ? 42.444 16.772 -89.573 1.00 79.06 89 ILE A O 1
ATOM 644 N N . LEU A 1 90 ? 41.320 18.630 -90.157 1.00 81.81 90 LEU A N 1
ATOM 645 C CA . LEU A 1 90 ? 41.311 18.336 -91.592 1.00 81.81 90 LEU A CA 1
ATOM 646 C C . LEU A 1 90 ? 42.713 18.408 -92.211 1.00 81.81 90 LEU A C 1
ATOM 648 O O . LEU A 1 90 ? 42.996 17.677 -93.156 1.00 81.81 90 LEU A O 1
ATOM 652 N N . HIS A 1 91 ? 43.586 19.255 -91.664 1.00 80.38 91 HIS A N 1
ATOM 653 C CA . HIS A 1 91 ? 44.974 19.419 -92.092 1.00 80.38 91 HIS A CA 1
ATOM 654 C C . HIS A 1 91 ? 45.976 18.582 -91.280 1.00 80.38 91 HIS A C 1
ATOM 656 O O . HIS A 1 91 ? 47.181 18.799 -91.386 1.00 80.38 91 HIS A O 1
ATOM 662 N N . ALA A 1 92 ? 45.520 17.616 -90.480 1.00 81.25 92 ALA A N 1
ATOM 663 C CA . ALA A 1 92 ? 46.421 16.741 -89.744 1.00 81.25 92 ALA A CA 1
ATOM 664 C C . ALA A 1 92 ? 47.168 15.802 -90.709 1.00 81.25 92 ALA A C 1
ATOM 666 O O . ALA A 1 92 ? 46.609 14.849 -91.246 1.00 81.25 92 ALA A O 1
ATOM 667 N N . GLU A 1 93 ? 48.463 16.049 -90.899 1.00 80.44 93 GLU A N 1
ATOM 668 C CA . GLU 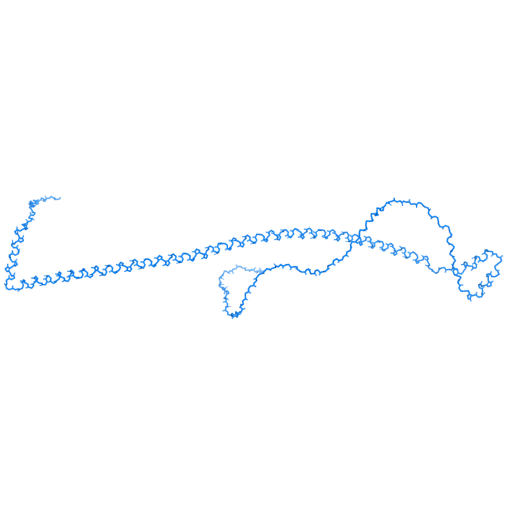A 1 93 ? 49.324 15.270 -91.805 1.00 80.44 93 GLU A CA 1
ATOM 669 C C . GLU A 1 93 ? 49.725 13.898 -91.228 1.00 80.44 93 GLU A C 1
ATOM 671 O O . GLU A 1 93 ? 50.387 13.099 -91.891 1.00 80.44 93 GLU A O 1
ATOM 676 N N . SER A 1 94 ? 49.330 13.594 -89.985 1.00 81.81 94 SER A N 1
ATOM 677 C CA . SER A 1 94 ? 49.561 12.291 -89.359 1.00 81.81 94 SER A CA 1
ATOM 678 C C . SER A 1 94 ? 48.543 11.966 -88.266 1.00 81.81 94 SER A C 1
ATOM 680 O O . SER A 1 94 ? 47.941 12.853 -87.657 1.00 81.81 94 SER A O 1
ATOM 682 N N . ALA A 1 95 ? 48.405 10.671 -87.960 1.00 81.06 95 ALA A N 1
ATOM 683 C CA . ALA A 1 95 ? 47.617 10.205 -86.820 1.00 81.06 95 ALA A CA 1
ATOM 684 C C . ALA A 1 95 ? 48.124 10.796 -85.491 1.00 81.06 95 ALA A C 1
ATOM 686 O O . ALA A 1 95 ? 47.321 11.110 -84.617 1.00 81.06 95 ALA A O 1
ATOM 687 N N . SER A 1 96 ? 49.437 11.015 -85.362 1.00 74.62 96 SER A N 1
ATOM 688 C CA . SER A 1 96 ? 50.032 11.678 -84.197 1.00 74.62 96 SER A CA 1
ATOM 689 C C . SER A 1 96 ? 49.597 13.141 -84.091 1.00 74.62 96 SER A C 1
ATOM 691 O O . SER A 1 96 ? 49.158 13.561 -83.027 1.00 74.62 96 SER A O 1
ATOM 693 N N . ALA A 1 97 ? 49.608 13.886 -85.203 1.00 74.81 97 ALA A N 1
ATOM 694 C CA . ALA A 1 97 ? 49.132 15.270 -85.236 1.00 74.81 97 ALA A CA 1
ATOM 695 C C . ALA A 1 97 ? 47.644 15.371 -84.865 1.00 74.81 97 ALA A C 1
ATOM 697 O O . ALA A 1 97 ? 47.244 16.264 -84.124 1.00 74.81 97 ALA A O 1
ATOM 698 N N . LEU A 1 98 ? 46.827 14.419 -85.320 1.00 81.12 98 LEU A N 1
ATOM 699 C CA . LEU A 1 98 ? 45.405 14.364 -84.985 1.00 81.12 98 LEU A CA 1
ATOM 700 C C . LEU A 1 98 ? 45.182 14.080 -83.489 1.00 81.12 98 LEU A C 1
ATOM 702 O O . LEU A 1 98 ? 44.344 14.723 -82.857 1.00 81.12 98 LEU A O 1
ATOM 706 N N . VAL A 1 99 ? 45.963 13.169 -82.903 1.00 78.88 99 VAL A N 1
ATOM 707 C CA . VAL A 1 99 ? 45.942 12.892 -81.457 1.00 78.88 99 VAL A CA 1
ATOM 708 C C . VAL A 1 99 ? 46.381 14.113 -80.647 1.00 78.88 99 VAL A C 1
ATOM 710 O O . VAL A 1 99 ? 45.778 14.384 -79.611 1.00 78.88 99 VAL A O 1
ATOM 713 N N . ASP A 1 100 ? 47.371 14.874 -81.110 1.00 76.94 100 ASP A N 1
ATOM 714 C CA . ASP A 1 100 ? 47.830 16.091 -80.434 1.00 76.94 100 ASP A CA 1
ATOM 715 C C . ASP A 1 100 ? 46.788 17.219 -80.494 1.00 76.94 100 ASP A C 1
ATOM 717 O O . ASP A 1 100 ? 46.566 17.894 -79.490 1.00 76.94 100 ASP A O 1
ATOM 721 N N . ILE A 1 101 ? 46.073 17.375 -81.615 1.00 78.75 101 ILE A N 1
ATOM 722 C CA . ILE A 1 101 ? 44.971 18.346 -81.761 1.00 78.75 101 ILE A CA 1
ATOM 723 C C . ILE A 1 101 ? 43.781 17.992 -80.854 1.00 78.75 101 ILE A C 1
ATOM 725 O O . ILE A 1 101 ? 43.166 18.876 -80.254 1.00 78.75 101 ILE A O 1
ATOM 729 N N . LEU A 1 102 ? 43.456 16.702 -80.727 1.00 77.00 102 LEU A N 1
ATOM 730 C CA . LEU A 1 102 ? 42.398 16.226 -79.828 1.00 77.00 102 LEU A CA 1
ATOM 731 C C . LEU A 1 102 ? 42.801 16.354 -78.354 1.00 77.00 102 LEU A C 1
ATOM 733 O O . LEU A 1 102 ? 41.988 16.749 -77.521 1.00 77.00 102 LEU A O 1
ATOM 737 N N . ARG A 1 103 ? 44.066 16.064 -78.034 1.00 71.06 103 ARG A N 1
ATOM 738 C CA . ARG A 1 103 ? 44.615 16.172 -76.678 1.00 71.06 103 ARG A CA 1
ATOM 739 C C . ARG A 1 103 ? 44.780 17.626 -76.237 1.00 71.06 103 ARG A C 1
ATOM 741 O O . ARG A 1 103 ? 44.523 17.927 -75.078 1.00 71.06 103 ARG A O 1
ATOM 748 N N . GLY A 1 104 ? 45.156 18.523 -77.149 1.00 66.00 104 GLY A N 1
ATOM 749 C CA . GLY A 1 104 ? 45.366 19.947 -76.873 1.00 66.00 104 GLY A CA 1
ATOM 750 C C . GLY A 1 104 ? 44.114 20.690 -76.396 1.00 66.00 104 GLY A C 1
ATOM 751 O O . GLY A 1 104 ? 44.241 21.697 -75.709 1.00 66.00 104 GLY A O 1
ATOM 752 N N . GLN A 1 105 ? 42.917 20.170 -76.696 1.00 62.03 105 GLN A N 1
ATOM 753 C CA . GLN A 1 105 ? 41.638 20.739 -76.250 1.00 62.03 105 GLN A CA 1
ATOM 754 C C . GLN A 1 105 ? 41.088 20.107 -74.964 1.00 62.03 105 GLN A C 1
ATOM 756 O O . GLN A 1 105 ? 40.130 20.633 -74.398 1.00 62.03 105 GLN A O 1
ATOM 761 N N . TYR A 1 106 ? 41.673 19.009 -74.474 1.00 51.78 106 TYR A N 1
ATOM 762 C CA . TYR A 1 106 ? 41.292 18.417 -73.194 1.00 51.78 106 TYR A CA 1
ATOM 763 C C . TYR A 1 106 ? 42.306 18.797 -72.116 1.00 51.78 106 TYR A C 1
ATOM 765 O O . TYR A 1 106 ? 43.233 18.054 -71.795 1.00 51.78 106 TYR A O 1
ATOM 773 N N . GLN A 1 107 ? 42.097 19.971 -71.526 1.00 53.75 107 GLN A N 1
ATOM 774 C CA . GLN A 1 107 ? 42.666 20.308 -70.229 1.00 53.75 107 GLN A CA 1
ATOM 775 C C . GLN A 1 107 ? 41.558 20.093 -69.190 1.00 53.75 107 GLN A C 1
ATOM 777 O O . GLN A 1 107 ? 40.687 20.957 -69.075 1.00 53.75 107 GLN A O 1
ATOM 782 N N . PRO A 1 108 ? 41.526 18.969 -68.449 1.00 56.25 108 PRO A N 1
ATOM 783 C CA . PRO A 1 108 ? 40.517 18.786 -67.418 1.00 56.25 108 PRO A CA 1
ATOM 784 C C . PRO A 1 108 ? 40.759 19.848 -66.336 1.00 56.25 108 PRO A C 1
ATOM 786 O O . PRO A 1 108 ? 41.815 19.819 -65.693 1.00 56.25 108 PRO A O 1
ATOM 789 N N . PRO A 1 109 ? 39.839 20.804 -66.122 1.00 49.34 109 PRO A N 1
ATOM 790 C CA . PRO A 1 109 ? 40.020 21.816 -65.094 1.00 49.34 109 PRO A CA 1
ATOM 791 C C . PRO A 1 109 ? 40.031 21.100 -63.741 1.00 49.34 109 PRO A C 1
ATOM 793 O O . PRO A 1 109 ? 39.073 20.418 -63.407 1.00 49.34 109 PRO A O 1
ATOM 796 N N . ASN A 1 110 ? 41.124 21.195 -62.984 1.00 57.59 110 ASN A N 1
ATOM 797 C CA . ASN A 1 110 ? 41.206 20.855 -61.553 1.00 57.59 110 ASN A CA 1
ATOM 798 C C . ASN A 1 110 ? 40.780 19.446 -61.074 1.00 57.59 110 ASN A C 1
ATOM 800 O O . ASN A 1 110 ? 40.831 19.197 -59.870 1.00 57.59 110 ASN A O 1
ATOM 804 N N . SER A 1 111 ? 40.478 18.496 -61.964 1.00 68.81 111 SER A N 1
ATOM 805 C CA . SER A 1 111 ? 40.049 17.124 -61.616 1.00 68.81 111 SER A CA 1
ATOM 806 C C . SER A 1 111 ? 40.955 16.415 -60.595 1.00 68.81 111 SER A C 1
ATOM 808 O O . SER A 1 111 ? 40.478 15.702 -59.718 1.00 68.81 111 SER A O 1
ATOM 810 N N . SER A 1 112 ? 42.269 16.648 -60.650 1.00 78.06 112 SER A N 1
ATOM 811 C CA . SER A 1 112 ? 43.228 16.085 -59.690 1.00 78.06 112 SER A CA 1
ATOM 812 C C . SER A 1 112 ? 43.060 16.651 -58.271 1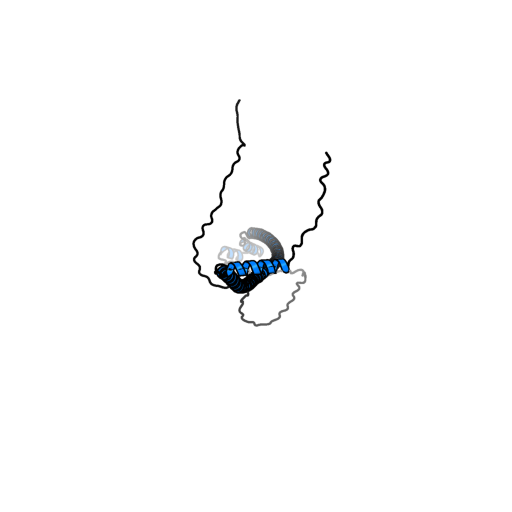.00 78.06 112 SER A C 1
ATOM 814 O O . SER A 1 112 ? 43.084 15.896 -57.299 1.00 78.06 112 SER A O 1
ATOM 816 N N . ALA A 1 113 ? 42.840 17.962 -58.130 1.00 84.81 113 ALA A N 1
ATOM 817 C CA . ALA A 1 113 ? 42.662 18.604 -56.827 1.00 84.81 113 ALA A CA 1
ATOM 818 C C . ALA A 1 113 ? 41.317 18.220 -56.187 1.00 84.81 113 ALA A C 1
ATOM 820 O O . ALA A 1 113 ? 41.266 17.922 -54.995 1.00 84.81 113 ALA A O 1
ATOM 821 N N . GLU A 1 114 ? 40.254 18.143 -56.990 1.00 86.00 114 GLU A N 1
ATOM 822 C CA . GLU A 1 114 ? 38.929 17.690 -56.549 1.00 86.00 114 GLU A CA 1
ATOM 823 C C . GLU A 1 114 ? 38.941 16.216 -56.114 1.00 86.00 114 GLU A C 1
ATOM 825 O O . GLU A 1 114 ? 38.379 15.877 -55.075 1.00 86.00 114 GLU A O 1
ATOM 830 N N . LEU A 1 115 ? 39.654 15.339 -56.833 1.00 86.56 115 LEU A N 1
ATOM 831 C CA . LEU A 1 115 ? 39.831 13.937 -56.431 1.00 86.56 115 LEU A CA 1
ATOM 832 C C . LEU A 1 115 ? 40.638 13.787 -55.136 1.00 86.56 115 LEU A C 1
ATOM 834 O O . LEU A 1 115 ? 40.347 12.910 -54.317 1.00 86.56 115 LEU A O 1
ATOM 838 N N . VAL A 1 116 ? 41.662 14.623 -54.936 1.00 91.44 116 VAL A N 1
ATOM 839 C CA . VAL A 1 116 ? 42.421 14.652 -53.678 1.00 91.44 116 VAL A CA 1
ATOM 840 C C . VAL A 1 116 ? 41.526 15.109 -52.526 1.00 91.44 116 VAL A C 1
ATOM 842 O O . VAL A 1 116 ? 41.541 14.469 -51.473 1.00 91.44 116 VAL A O 1
ATOM 845 N N . GLN A 1 117 ? 40.709 16.144 -52.734 1.00 94.06 117 GLN A N 1
ATOM 846 C CA . GLN A 1 117 ? 39.757 16.629 -51.736 1.00 94.06 117 GLN A CA 1
ATOM 847 C C . GLN A 1 117 ? 38.711 15.564 -51.386 1.00 94.06 117 GLN A C 1
ATOM 849 O O . GLN A 1 117 ? 38.538 15.245 -50.213 1.00 94.06 117 GLN A O 1
ATOM 854 N N . LEU A 1 118 ? 38.106 14.916 -52.386 1.00 94.50 118 LEU A N 1
ATOM 855 C CA . LEU A 1 118 ? 37.126 13.847 -52.176 1.00 94.50 118 LEU A CA 1
ATOM 856 C C . LEU A 1 118 ? 37.705 12.684 -51.357 1.00 94.50 118 LEU A C 1
ATOM 858 O O . LEU A 1 118 ? 37.017 12.095 -50.527 1.00 94.50 118 LEU A O 1
ATOM 862 N N . ARG A 1 119 ? 38.990 12.363 -51.542 1.00 95.44 119 ARG A N 1
ATOM 863 C CA . ARG A 1 119 ? 39.675 11.334 -50.747 1.00 95.44 119 ARG A CA 1
ATOM 864 C C . ARG A 1 119 ? 39.872 11.758 -49.292 1.00 95.44 119 ARG A C 1
ATOM 866 O O . ARG A 1 119 ? 39.791 10.917 -48.398 1.00 95.44 119 ARG A O 1
ATOM 873 N N . VAL A 1 120 ? 40.172 13.032 -49.046 1.00 97.00 120 VAL A N 1
ATOM 874 C CA . VAL A 1 120 ? 40.263 13.577 -47.684 1.00 97.00 120 VAL A CA 1
ATOM 875 C C . VAL A 1 120 ? 38.890 13.544 -47.014 1.00 97.00 120 VAL A C 1
ATOM 877 O O . VAL A 1 120 ? 38.784 13.061 -45.886 1.00 97.00 120 VAL A O 1
ATOM 880 N N . ASP A 1 121 ? 37.844 13.959 -47.724 1.00 97.00 121 ASP A N 1
ATOM 881 C CA . ASP A 1 121 ? 36.472 13.979 -47.216 1.00 97.00 121 ASP A CA 1
ATOM 882 C C . ASP A 1 121 ? 35.949 12.568 -46.936 1.00 97.00 121 ASP A C 1
ATOM 884 O O . ASP A 1 121 ? 35.366 12.333 -45.879 1.00 97.00 121 ASP A O 1
ATOM 888 N N . LEU A 1 122 ? 36.234 11.602 -47.817 1.00 97.38 122 LEU A N 1
ATOM 889 C CA . LEU A 1 122 ? 35.912 10.194 -47.590 1.00 97.38 122 LEU A CA 1
ATOM 890 C C . LEU A 1 122 ? 36.566 9.682 -46.304 1.00 97.38 122 LEU A C 1
ATOM 892 O O . LEU A 1 122 ? 35.881 9.117 -45.457 1.00 97.38 122 LEU A O 1
ATOM 896 N N . ARG A 1 123 ? 37.864 9.946 -46.104 1.00 97.81 123 ARG A N 1
ATOM 897 C CA . ARG A 1 123 ? 38.555 9.534 -44.871 1.00 97.81 123 ARG A CA 1
ATOM 898 C C . ARG A 1 123 ? 38.006 10.230 -43.624 1.00 97.81 123 ARG A C 1
ATOM 900 O O . ARG A 1 123 ? 37.942 9.617 -42.559 1.00 97.81 123 ARG A O 1
ATOM 907 N N . SER A 1 124 ? 37.584 11.487 -43.741 1.00 97.88 124 SER A N 1
ATOM 908 C CA . SER A 1 124 ? 36.901 12.213 -42.663 1.00 97.88 124 SER A CA 1
ATOM 909 C C . SER A 1 124 ? 35.545 11.577 -42.326 1.00 97.88 124 SER A C 1
ATOM 911 O O . SER A 1 124 ? 35.235 11.336 -41.156 1.00 97.88 124 SER A O 1
ATOM 913 N N . ALA A 1 125 ? 34.762 11.221 -43.348 1.00 97.31 125 ALA A N 1
ATOM 914 C CA . ALA A 1 125 ? 33.483 10.536 -43.194 1.00 97.31 125 ALA A CA 1
ATOM 915 C C . ALA A 1 125 ? 33.649 9.134 -42.583 1.00 97.31 125 ALA A C 1
ATOM 917 O O . ALA A 1 125 ? 32.893 8.770 -41.683 1.00 97.31 125 ALA A O 1
ATOM 918 N N . GLU A 1 126 ? 34.667 8.376 -42.996 1.00 97.81 126 GLU A N 1
ATOM 919 C CA . GLU A 1 126 ? 35.021 7.074 -42.415 1.00 97.81 126 GLU A CA 1
ATOM 920 C C . GLU A 1 126 ? 35.373 7.195 -40.925 1.00 97.81 126 GLU A C 1
ATOM 922 O O . GLU A 1 126 ? 34.857 6.438 -40.099 1.00 97.81 126 GLU A O 1
ATOM 927 N N . ALA A 1 127 ? 36.192 8.184 -40.551 1.00 98.06 127 ALA A N 1
ATOM 928 C CA . ALA A 1 127 ? 36.545 8.437 -39.155 1.00 98.06 127 ALA A CA 1
ATOM 929 C C . ALA A 1 127 ? 35.325 8.846 -38.309 1.00 98.06 127 ALA A C 1
ATOM 931 O O . ALA A 1 127 ? 35.156 8.373 -37.179 1.00 98.06 127 ALA A O 1
ATOM 932 N N . SER A 1 128 ? 34.447 9.690 -38.861 1.00 98.06 128 SER A N 1
ATOM 933 C CA . SER A 1 128 ? 33.183 10.076 -38.224 1.00 98.06 128 SER A CA 1
ATOM 934 C C . SER A 1 128 ? 32.262 8.869 -38.020 1.00 98.06 128 SER A C 1
ATOM 936 O O . SER A 1 128 ? 31.728 8.672 -36.927 1.00 98.06 128 SER A O 1
ATOM 938 N N . ASN A 1 129 ? 32.142 7.998 -39.024 1.00 98.12 129 ASN A N 1
ATOM 939 C CA . ASN A 1 129 ? 31.343 6.779 -38.937 1.00 98.12 129 ASN A CA 1
ATOM 940 C C . ASN A 1 129 ? 31.881 5.830 -37.853 1.00 98.12 129 ASN A C 1
ATOM 942 O O . ASN A 1 129 ? 31.128 5.400 -36.981 1.00 98.12 129 ASN A O 1
ATOM 946 N N . ALA A 1 130 ? 33.195 5.598 -37.807 1.00 98.38 130 ALA A N 1
ATOM 947 C CA . ALA A 1 130 ? 33.816 4.800 -36.749 1.00 98.38 130 ALA A CA 1
ATOM 948 C C . ALA A 1 130 ? 33.556 5.380 -35.341 1.00 98.38 130 ALA A C 1
ATOM 950 O O . ALA A 1 130 ? 33.339 4.637 -34.381 1.00 98.38 130 ALA A O 1
ATOM 951 N N . SER A 1 131 ? 33.539 6.711 -35.203 1.00 98.56 131 SER A N 1
ATOM 952 C CA . SER A 1 131 ? 33.171 7.387 -33.951 1.00 98.56 131 SER A CA 1
ATOM 953 C C . SER A 1 131 ? 31.700 7.162 -33.580 1.00 98.56 131 SER A C 1
ATOM 955 O O . SER A 1 131 ? 31.392 6.826 -32.432 1.00 98.56 131 SER A O 1
ATOM 957 N N . LEU A 1 132 ? 30.782 7.278 -34.545 1.00 98.50 132 LEU A N 1
ATOM 958 C CA . LEU A 1 132 ? 29.358 7.002 -34.336 1.00 98.50 132 LEU A CA 1
ATOM 959 C C . LEU A 1 132 ? 29.109 5.548 -33.934 1.00 98.50 132 LEU A C 1
ATOM 961 O O . LEU A 1 132 ? 28.343 5.308 -33.005 1.00 98.50 132 LEU A O 1
ATOM 965 N N . GLN A 1 133 ? 29.795 4.591 -34.557 1.00 98.56 133 GLN A N 1
ATOM 966 C CA . GLN A 1 133 ? 29.699 3.176 -34.196 1.00 98.56 133 GLN A CA 1
ATOM 967 C C . GLN A 1 133 ? 30.141 2.923 -32.750 1.00 98.56 133 GLN A C 1
ATOM 969 O O . GLN A 1 133 ? 29.453 2.221 -32.011 1.00 98.56 133 GLN A O 1
ATOM 974 N N . LYS A 1 134 ? 31.236 3.552 -32.301 1.00 98.56 134 LYS A N 1
ATOM 975 C CA . LYS A 1 134 ? 31.678 3.466 -30.897 1.00 98.56 134 LYS A CA 1
ATOM 976 C C . LYS A 1 134 ? 30.651 4.051 -29.930 1.00 98.56 134 LYS A C 1
ATOM 978 O O . LYS A 1 134 ? 30.369 3.449 -28.896 1.00 98.56 134 LYS A O 1
ATOM 983 N N . ARG A 1 135 ? 30.073 5.210 -30.264 1.00 98.56 135 ARG A N 1
ATOM 984 C CA . ARG A 1 135 ? 29.017 5.840 -29.455 1.00 98.56 135 ARG A CA 1
ATOM 985 C C . ARG A 1 135 ? 27.758 4.979 -29.399 1.00 98.56 135 ARG A C 1
ATOM 987 O O . ARG A 1 135 ? 27.166 4.873 -28.332 1.00 98.56 135 ARG A O 1
ATOM 994 N N . LEU A 1 136 ? 27.379 4.354 -30.514 1.00 98.69 136 LEU A N 1
ATOM 995 C CA . LEU A 1 136 ? 26.252 3.428 -30.572 1.00 98.69 136 LEU A CA 1
ATOM 996 C C . LEU A 1 136 ? 26.498 2.203 -29.686 1.00 98.69 136 LEU A C 1
ATOM 998 O O . LEU A 1 136 ? 25.617 1.847 -28.914 1.00 98.69 136 LEU A O 1
ATOM 1002 N N . GLY A 1 137 ? 27.699 1.618 -29.733 1.00 98.75 137 GLY A N 1
ATOM 1003 C CA . GLY A 1 137 ? 28.089 0.525 -28.835 1.00 98.75 137 GLY A CA 1
ATOM 1004 C C . GLY A 1 137 ? 27.959 0.912 -27.360 1.00 98.75 137 GLY A C 1
ATOM 1005 O O . GLY A 1 137 ? 27.240 0.257 -26.616 1.00 98.75 137 GLY A O 1
ATOM 1006 N N . SER A 1 138 ? 28.541 2.047 -26.958 1.00 98.69 138 SER A N 1
ATOM 1007 C CA . SER A 1 138 ? 28.434 2.524 -25.571 1.00 98.69 138 SER A CA 1
ATOM 1008 C C . SER A 1 138 ? 26.992 2.833 -25.146 1.00 98.69 138 SER A C 1
ATOM 1010 O O . SER A 1 138 ? 26.628 2.587 -23.999 1.00 98.69 138 SER A O 1
ATOM 1012 N N . ALA A 1 139 ? 26.159 3.357 -26.049 1.00 98.56 139 ALA A N 1
ATOM 1013 C CA . ALA A 1 139 ? 24.748 3.603 -25.764 1.00 98.56 139 ALA A CA 1
ATOM 1014 C C . ALA A 1 139 ? 23.964 2.294 -25.571 1.00 98.56 139 ALA A C 1
ATOM 1016 O O . ALA A 1 139 ? 23.107 2.225 -24.694 1.00 98.56 139 ALA A O 1
ATOM 1017 N N . LEU A 1 140 ? 24.271 1.249 -26.348 1.00 98.75 140 LEU A N 1
ATOM 1018 C CA . LEU A 1 140 ? 23.677 -0.078 -26.169 1.00 98.75 140 LEU A CA 1
ATOM 1019 C C . LEU A 1 140 ? 24.057 -0.685 -24.813 1.00 98.75 140 LEU A C 1
ATOM 1021 O O . LEU A 1 140 ? 23.181 -1.208 -24.124 1.00 98.75 140 LEU A O 1
ATOM 1025 N N . ASP A 1 141 ? 25.316 -0.540 -24.394 1.00 98.69 141 ASP A N 1
ATOM 1026 C CA . ASP A 1 141 ? 25.770 -0.992 -23.074 1.00 98.69 141 ASP A CA 1
ATOM 1027 C C . ASP A 1 141 ? 25.045 -0.244 -21.942 1.00 98.69 141 ASP A C 1
ATOM 1029 O O . ASP A 1 141 ? 24.582 -0.855 -20.980 1.00 98.69 141 ASP A O 1
ATOM 1033 N N . GLN A 1 142 ? 24.863 1.075 -22.078 1.00 98.75 142 GLN A N 1
ATOM 1034 C CA . GLN A 1 142 ? 24.099 1.876 -21.112 1.00 98.75 142 GLN A CA 1
ATOM 1035 C C . GLN A 1 142 ? 22.629 1.452 -21.034 1.00 98.75 142 GLN A C 1
ATOM 1037 O O . GLN A 1 142 ? 22.058 1.409 -19.947 1.00 98.75 142 GLN A O 1
ATOM 1042 N N . VAL A 1 143 ? 22.005 1.121 -22.168 1.00 98.69 143 VAL A N 1
ATOM 1043 C CA . VAL A 1 143 ? 20.625 0.612 -22.193 1.00 98.69 143 VAL A CA 1
ATOM 1044 C C . VAL A 1 143 ? 20.532 -0.743 -21.493 1.00 98.69 143 VAL A C 1
ATOM 1046 O O . VAL A 1 143 ? 19.572 -0.974 -20.758 1.00 98.69 143 VAL A O 1
ATOM 1049 N N . ALA A 1 144 ? 21.513 -1.628 -21.685 1.00 98.56 144 ALA A N 1
ATOM 1050 C CA . ALA A 1 144 ? 21.556 -2.911 -20.990 1.00 98.56 144 ALA A CA 1
ATOM 1051 C C . ALA A 1 144 ? 21.682 -2.727 -19.467 1.00 98.56 144 ALA A C 1
ATOM 1053 O O . ALA A 1 144 ? 20.936 -3.354 -18.715 1.00 98.56 144 ALA A O 1
ATOM 1054 N N . GLU A 1 145 ? 22.554 -1.819 -19.025 1.00 98.75 145 GLU A N 1
ATOM 1055 C CA . GLU A 1 145 ? 22.746 -1.501 -17.606 1.00 98.75 145 GLU A CA 1
ATOM 1056 C C . GLU A 1 145 ? 21.489 -0.885 -16.976 1.00 98.75 145 GLU A C 1
ATOM 1058 O O . GLU A 1 145 ? 21.003 -1.362 -15.953 1.00 98.75 145 GLU A O 1
ATOM 1063 N N . LEU A 1 146 ? 20.898 0.133 -17.608 1.00 98.75 146 LEU A N 1
ATOM 1064 C CA . LEU A 1 146 ? 19.673 0.761 -17.102 1.00 98.75 146 LEU A CA 1
ATOM 1065 C C . LEU A 1 146 ? 18.501 -0.220 -17.054 1.00 98.75 146 LEU A C 1
ATOM 1067 O O . LEU A 1 146 ? 17.681 -0.152 -16.141 1.00 98.75 146 LEU A O 1
ATOM 1071 N N . LYS A 1 147 ? 18.422 -1.147 -18.013 1.00 98.69 147 LYS A N 1
ATOM 1072 C CA . LYS A 1 147 ? 17.410 -2.203 -18.002 1.00 98.69 147 LYS A CA 1
ATOM 1073 C C . LYS A 1 147 ? 17.590 -3.130 -16.802 1.00 98.69 147 LYS A C 1
ATOM 1075 O O . LYS A 1 147 ? 16.601 -3.438 -16.143 1.00 98.69 147 LYS A O 1
ATOM 1080 N N . LEU A 1 148 ? 18.824 -3.535 -16.501 1.00 98.69 148 LEU A N 1
ATOM 1081 C CA . LEU A 1 148 ? 19.115 -4.333 -15.312 1.00 98.69 148 LEU A CA 1
ATOM 1082 C C . LEU A 1 148 ? 18.739 -3.568 -14.038 1.00 98.69 148 LEU A C 1
ATOM 1084 O O . LEU A 1 148 ? 18.048 -4.120 -13.184 1.00 98.69 148 LEU A O 1
ATOM 1088 N N . GLN A 1 149 ? 19.121 -2.292 -13.931 1.00 98.69 149 GLN A N 1
ATOM 1089 C CA . GLN A 1 149 ? 18.771 -1.466 -12.774 1.00 98.69 149 GLN A CA 1
ATOM 1090 C C . GLN A 1 149 ? 17.259 -1.314 -12.598 1.00 98.69 149 GLN A C 1
ATOM 1092 O O . GLN A 1 149 ? 16.754 -1.485 -11.487 1.00 98.69 149 GLN A O 1
ATOM 1097 N N . LEU A 1 150 ? 16.521 -1.070 -13.683 1.00 98.56 150 LEU A N 1
ATOM 1098 C CA . LEU A 1 150 ? 15.062 -1.020 -13.649 1.00 98.56 150 LEU A CA 1
ATOM 1099 C C . LEU A 1 150 ? 14.493 -2.331 -13.099 1.00 98.56 150 LEU A C 1
ATOM 1101 O O . LEU A 1 150 ? 13.748 -2.309 -12.123 1.00 98.56 150 LEU A O 1
ATOM 1105 N N . GLU A 1 151 ? 14.927 -3.465 -13.643 1.00 98.56 151 GLU A N 1
ATOM 1106 C CA . GLU A 1 151 ? 14.472 -4.790 -13.222 1.00 98.56 151 GLU A CA 1
ATOM 1107 C C . GLU A 1 151 ? 14.829 -5.100 -11.756 1.00 98.56 151 GLU A C 1
ATOM 1109 O O . GLU A 1 151 ? 14.113 -5.831 -11.068 1.00 98.56 151 GLU A O 1
ATOM 1114 N N . THR A 1 152 ? 15.948 -4.577 -11.244 1.00 98.62 152 THR A N 1
ATOM 1115 C CA . THR A 1 152 ? 16.284 -4.683 -9.814 1.00 98.62 152 THR A CA 1
ATOM 1116 C C . THR A 1 152 ? 15.371 -3.812 -8.954 1.00 98.62 152 THR A C 1
ATOM 1118 O O . THR A 1 152 ? 14.819 -4.303 -7.971 1.00 98.62 152 THR A O 1
ATOM 1121 N N . SER A 1 153 ? 15.122 -2.567 -9.364 1.00 98.31 153 SER A N 1
ATOM 1122 C CA . SER A 1 153 ? 14.248 -1.644 -8.635 1.00 98.31 153 SER A CA 1
ATOM 1123 C C . SER A 1 153 ? 12.789 -2.114 -8.608 1.00 98.31 153 SER A C 1
ATOM 1125 O O . SER A 1 153 ? 12.113 -1.977 -7.591 1.00 98.31 153 SER A O 1
ATOM 1127 N N . GLU A 1 154 ? 12.310 -2.751 -9.681 1.00 98.69 154 GLU A N 1
ATOM 1128 C CA . GLU A 1 154 ? 10.972 -3.346 -9.752 1.00 98.69 154 GLU A CA 1
ATOM 1129 C C . GLU A 1 154 ? 10.821 -4.483 -8.732 1.00 98.69 154 GLU A C 1
ATOM 1131 O O . GLU A 1 154 ? 9.814 -4.571 -8.025 1.00 98.69 154 GLU A O 1
ATOM 1136 N N . ARG A 1 155 ? 11.852 -5.325 -8.580 1.00 98.50 155 ARG A N 1
ATOM 1137 C CA . ARG A 1 155 ? 11.861 -6.383 -7.558 1.00 98.50 155 ARG A CA 1
ATOM 1138 C C . ARG A 1 155 ? 11.837 -5.818 -6.143 1.00 98.50 155 ARG A C 1
ATOM 1140 O O . ARG A 1 155 ? 11.125 -6.353 -5.292 1.00 98.50 155 ARG A O 1
ATOM 1147 N N . GLU A 1 156 ? 12.598 -4.760 -5.888 1.00 98.56 156 GLU A N 1
ATOM 1148 C CA . GLU A 1 156 ? 12.593 -4.074 -4.594 1.00 98.56 156 GLU A CA 1
ATOM 1149 C C . GLU A 1 156 ? 11.236 -3.431 -4.307 1.00 98.56 156 GLU A C 1
ATOM 1151 O O . GLU A 1 156 ? 10.715 -3.577 -3.202 1.00 98.56 156 GLU A O 1
ATOM 1156 N N . CYS A 1 157 ? 10.610 -2.802 -5.304 1.00 98.25 157 CYS A N 1
ATOM 1157 C CA . CYS A 1 157 ? 9.269 -2.237 -5.179 1.00 98.25 157 CYS A CA 1
ATOM 1158 C C . CYS A 1 157 ? 8.251 -3.307 -4.754 1.00 98.25 157 CYS A C 1
ATOM 1160 O O . CYS A 1 157 ? 7.531 -3.116 -3.776 1.00 98.25 157 CYS A O 1
ATOM 1162 N N . HIS A 1 158 ? 8.274 -4.486 -5.384 1.00 98.56 158 HIS A N 1
ATOM 1163 C CA . HIS A 1 158 ? 7.415 -5.613 -5.002 1.00 98.56 158 HIS A CA 1
ATOM 1164 C C . HIS A 1 158 ? 7.717 -6.211 -3.619 1.00 98.56 158 HIS A C 1
ATOM 1166 O O . HIS A 1 158 ? 6.852 -6.850 -3.012 1.00 98.56 158 HIS A O 1
ATOM 1172 N N . LEU A 1 159 ? 8.949 -6.089 -3.121 1.00 98.69 159 LEU A N 1
ATOM 1173 C CA . LEU A 1 159 ? 9.283 -6.471 -1.746 1.00 98.69 159 LEU A CA 1
ATOM 1174 C C . LEU A 1 159 ? 8.668 -5.479 -0.757 1.00 98.69 159 LEU A C 1
ATOM 1176 O O . LEU A 1 159 ? 7.999 -5.899 0.187 1.00 98.69 159 LEU A O 1
ATOM 1180 N N . TRP A 1 160 ? 8.846 -4.182 -1.010 1.00 98.50 160 TRP A N 1
ATOM 1181 C CA . TRP A 1 160 ? 8.292 -3.122 -0.175 1.00 98.50 160 TRP A CA 1
ATOM 1182 C C . TRP A 1 160 ? 6.764 -3.111 -0.170 1.00 98.50 160 TRP A C 1
ATOM 1184 O O . TRP A 1 160 ? 6.174 -2.969 0.894 1.00 98.50 160 TRP A O 1
ATOM 1194 N N . GLU A 1 161 ? 6.116 -3.339 -1.312 1.00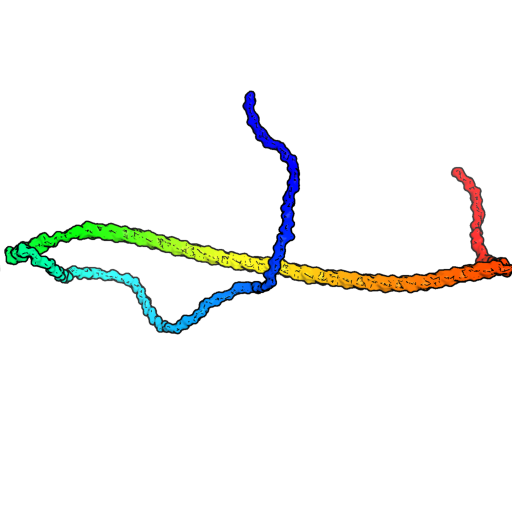 98.56 161 GLU A N 1
ATOM 1195 C CA . GLU A 1 161 ? 4.655 -3.436 -1.418 1.00 98.56 161 GLU A CA 1
ATOM 1196 C C . GLU A 1 161 ? 4.097 -4.552 -0.519 1.00 98.56 161 GLU A C 1
ATOM 1198 O O . GLU A 1 161 ? 3.196 -4.319 0.287 1.00 98.56 161 GLU A O 1
ATOM 1203 N N . ARG A 1 162 ? 4.715 -5.741 -0.547 1.00 98.50 162 ARG A N 1
ATOM 1204 C CA . ARG A 1 162 ? 4.327 -6.854 0.335 1.00 98.50 162 ARG A CA 1
ATOM 1205 C C . ARG A 1 162 ? 4.533 -6.547 1.816 1.00 98.50 162 ARG A C 1
ATOM 1207 O O . ARG A 1 162 ? 3.726 -6.971 2.644 1.00 98.50 162 ARG A O 1
ATOM 1214 N N . GLU A 1 163 ? 5.606 -5.844 2.172 1.00 98.50 163 GLU A N 1
ATOM 1215 C CA . GLU A 1 163 ? 5.851 -5.455 3.565 1.00 98.50 163 GLU A CA 1
ATOM 1216 C C . GLU A 1 163 ? 4.860 -4.378 4.036 1.00 98.50 163 GLU A C 1
ATOM 1218 O O . GLU A 1 163 ? 4.406 -4.415 5.184 1.00 98.50 163 GLU A O 1
ATOM 1223 N N . VAL A 1 164 ? 4.453 -3.466 3.146 1.00 98.56 164 VAL A N 1
ATOM 1224 C CA . VAL A 1 164 ? 3.379 -2.498 3.408 1.00 98.56 164 VAL A CA 1
ATOM 1225 C C . VAL A 1 164 ? 2.057 -3.223 3.645 1.00 98.56 164 VAL A C 1
ATOM 1227 O O . VAL A 1 164 ? 1.427 -2.979 4.672 1.00 98.56 164 VAL A O 1
ATOM 1230 N N . ASP A 1 165 ? 1.667 -4.166 2.786 1.00 98.50 165 ASP A N 1
ATOM 1231 C CA . ASP A 1 165 ? 0.433 -4.947 2.957 1.00 98.50 165 ASP A CA 1
ATOM 1232 C C . ASP A 1 165 ? 0.417 -5.721 4.279 1.00 98.50 165 ASP A C 1
ATOM 1234 O O . ASP A 1 165 ? -0.575 -5.726 5.018 1.00 98.50 165 ASP A O 1
ATOM 1238 N N . LYS A 1 166 ? 1.551 -6.336 4.627 1.00 98.31 166 LYS A N 1
ATOM 1239 C CA . LYS A 1 166 ? 1.725 -7.034 5.900 1.00 98.31 166 LYS A CA 1
ATOM 1240 C C . LYS A 1 166 ? 1.594 -6.081 7.087 1.00 98.31 166 LYS A C 1
ATOM 1242 O O . LYS A 1 166 ? 0.876 -6.388 8.039 1.00 98.31 166 LYS A O 1
ATOM 1247 N N . SER A 1 167 ? 2.238 -4.918 7.022 1.00 97.50 167 SER A N 1
ATOM 1248 C CA . SER A 1 167 ? 2.176 -3.887 8.065 1.00 97.50 167 SER A CA 1
ATOM 1249 C C . SER A 1 167 ? 0.760 -3.333 8.233 1.00 97.50 167 SER A C 1
ATOM 1251 O O . SER A 1 167 ? 0.268 -3.198 9.354 1.00 97.50 167 SER A O 1
ATOM 1253 N N . VAL A 1 168 ? 0.054 -3.087 7.128 1.00 98.44 168 VAL A N 1
ATOM 1254 C CA . VAL A 1 168 ? -1.360 -2.694 7.133 1.00 98.44 168 VAL A CA 1
ATOM 1255 C C . VAL A 1 168 ? -2.210 -3.779 7.793 1.00 98.44 168 VAL A C 1
ATOM 1257 O O . VAL A 1 168 ? -3.046 -3.463 8.641 1.00 98.44 168 VAL A O 1
ATOM 1260 N N . GLY A 1 169 ? -1.975 -5.058 7.492 1.00 97.44 169 GLY A N 1
ATOM 1261 C CA . GLY A 1 169 ? -2.632 -6.180 8.170 1.00 97.44 169 GLY A CA 1
ATOM 1262 C C . GLY A 1 169 ? -2.395 -6.183 9.685 1.00 97.44 169 GLY A C 1
ATOM 1263 O O . GLY A 1 169 ? -3.345 -6.295 10.467 1.00 97.44 169 GLY A O 1
ATOM 1264 N N . LEU A 1 170 ? -1.143 -5.975 10.106 1.00 97.50 170 LEU A N 1
ATOM 1265 C CA . LEU A 1 170 ? -0.750 -5.899 11.517 1.00 97.50 170 LEU A CA 1
ATOM 1266 C C . LEU A 1 170 ? -1.341 -4.693 12.253 1.00 97.50 170 LEU A C 1
ATOM 1268 O O . LEU A 1 170 ? -1.537 -4.780 13.457 1.00 97.50 170 LEU A O 1
ATOM 1272 N N . ILE A 1 171 ? -1.650 -3.588 11.576 1.00 97.31 171 ILE A N 1
ATOM 1273 C CA . ILE A 1 171 ? -2.275 -2.408 12.200 1.00 97.31 171 ILE A CA 1
ATOM 1274 C C . ILE A 1 171 ? -3.804 -2.531 12.210 1.00 97.31 171 ILE A C 1
ATOM 1276 O O . ILE A 1 171 ? -4.471 -2.172 13.183 1.00 97.31 171 ILE A O 1
ATOM 1280 N N . THR A 1 172 ? -4.386 -3.040 11.125 1.00 97.56 172 THR A N 1
ATOM 1281 C CA . THR A 1 172 ? -5.843 -3.094 10.954 1.00 97.56 172 THR A CA 1
ATOM 1282 C C . THR A 1 172 ? -6.497 -4.181 11.804 1.00 97.56 172 THR A C 1
ATOM 1284 O O . THR A 1 172 ? -7.572 -3.938 12.355 1.00 97.56 172 THR A O 1
ATOM 1287 N N . SER A 1 173 ? -5.863 -5.349 11.959 1.00 96.88 173 SER A N 1
ATOM 1288 C CA . SER A 1 173 ? -6.415 -6.456 12.754 1.00 96.88 173 SER A CA 1
ATOM 1289 C C . SER A 1 173 ? -6.556 -6.110 14.251 1.00 96.88 173 SER A C 1
ATOM 1291 O O . SER A 1 173 ? -7.675 -6.197 14.769 1.00 96.88 173 SER A O 1
ATOM 1293 N N . PRO A 1 174 ? -5.519 -5.595 14.947 1.00 96.38 174 PRO A N 1
ATOM 1294 C CA . PRO A 1 174 ? -5.642 -5.184 16.345 1.00 96.38 174 PRO A CA 1
ATOM 1295 C C . PRO A 1 174 ? -6.633 -4.043 16.536 1.00 96.38 174 PRO A C 1
ATOM 1297 O O . PRO A 1 174 ? -7.389 -4.053 17.503 1.00 96.38 174 PRO A O 1
ATOM 1300 N N . ARG A 1 175 ? -6.687 -3.083 15.601 1.00 96.69 175 ARG A N 1
ATOM 1301 C CA . ARG A 1 175 ? -7.656 -1.983 15.669 1.00 96.69 175 ARG A CA 1
ATOM 1302 C C . ARG A 1 175 ? -9.094 -2.512 15.654 1.00 96.69 175 ARG A C 1
ATOM 1304 O O . ARG A 1 175 ? -9.899 -2.076 16.472 1.00 96.69 175 ARG A O 1
ATOM 1311 N N . LYS A 1 176 ? -9.410 -3.488 14.793 1.00 96.50 176 LYS A N 1
ATOM 1312 C CA . LYS A 1 176 ? -10.732 -4.143 14.771 1.00 96.50 176 LYS A CA 1
ATOM 1313 C C . LYS A 1 176 ? -11.023 -4.894 16.071 1.00 96.50 176 LYS A C 1
ATOM 1315 O O . LYS A 1 176 ? -12.099 -4.719 16.638 1.00 96.50 176 LYS A O 1
ATOM 1320 N N . ALA A 1 177 ? -10.064 -5.681 16.559 1.00 96.44 177 ALA A N 1
ATOM 1321 C CA . ALA A 1 177 ? -10.209 -6.419 17.814 1.00 96.44 177 ALA A CA 1
ATOM 1322 C C . ALA A 1 177 ? -10.432 -5.477 19.012 1.00 96.44 177 ALA A C 1
ATOM 1324 O O . ALA A 1 177 ? -11.274 -5.745 19.864 1.00 96.44 177 ALA A O 1
ATOM 1325 N N . GLN A 1 178 ? -9.741 -4.336 19.043 1.00 96.69 178 GLN A N 1
ATOM 1326 C CA . GLN A 1 178 ? -9.891 -3.325 20.087 1.00 96.69 178 GLN A CA 1
ATOM 1327 C C . GLN A 1 178 ? -11.262 -2.642 20.040 1.00 96.69 178 GLN A C 1
ATOM 1329 O O . GLN A 1 178 ? -11.848 -2.381 21.089 1.00 96.69 178 GLN A O 1
ATOM 1334 N N . THR A 1 179 ? -11.806 -2.374 18.848 1.00 95.81 179 THR A N 1
ATOM 1335 C CA . THR A 1 179 ? -13.175 -1.852 18.715 1.00 95.81 179 THR A CA 1
ATOM 1336 C C . THR A 1 179 ? -14.214 -2.868 19.197 1.00 95.81 179 THR A C 1
ATOM 1338 O O . THR A 1 179 ? -15.106 -2.491 19.954 1.00 95.81 179 THR A O 1
ATOM 1341 N N . ALA A 1 180 ? -14.079 -4.144 18.818 1.00 96.38 180 ALA A N 1
ATOM 1342 C CA . ALA A 1 180 ? -14.990 -5.208 19.245 1.00 96.38 180 ALA A CA 1
ATOM 1343 C C . ALA A 1 180 ? -14.938 -5.432 20.766 1.00 96.38 180 ALA A C 1
ATOM 1345 O O . ALA A 1 180 ? -15.949 -5.283 21.449 1.00 96.38 180 ALA A O 1
ATOM 1346 N N . SER A 1 181 ? -13.743 -5.662 21.316 1.00 95.25 181 SER A N 1
ATOM 1347 C CA . SER A 1 181 ? -13.550 -5.863 22.757 1.00 95.25 181 SER A CA 1
ATOM 1348 C C . SER A 1 181 ? -13.951 -4.627 23.572 1.00 95.25 181 SER A C 1
ATOM 1350 O O . SER A 1 181 ? -14.540 -4.742 24.645 1.00 95.25 181 SER A O 1
ATOM 1352 N N . GLY A 1 182 ? -13.708 -3.421 23.047 1.00 96.94 182 GLY A N 1
ATOM 1353 C CA . GLY A 1 182 ? -14.158 -2.180 23.672 1.00 96.94 182 GLY A CA 1
ATOM 1354 C C . GLY A 1 182 ? -15.684 -2.055 23.745 1.00 96.94 182 GLY A C 1
ATOM 1355 O O . GLY A 1 182 ? -16.197 -1.496 24.714 1.00 96.94 182 GLY A O 1
ATOM 1356 N N . ALA A 1 183 ? -16.415 -2.570 22.753 1.00 95.56 183 ALA A N 1
ATOM 1357 C CA . ALA A 1 183 ? -17.876 -2.621 22.779 1.00 95.56 183 ALA A CA 1
ATOM 1358 C C . ALA A 1 183 ? -18.390 -3.681 23.767 1.00 95.56 183 ALA A C 1
ATOM 1360 O O . ALA A 1 183 ? -19.269 -3.382 24.576 1.00 95.56 183 ALA A O 1
ATOM 1361 N N . GLU A 1 184 ? -17.795 -4.875 23.761 1.00 96.38 184 GLU A N 1
ATOM 1362 C CA . GLU A 1 184 ? -18.134 -5.965 24.685 1.00 96.38 184 GLU A CA 1
ATOM 1363 C C . GLU A 1 184 ? -17.922 -5.563 26.147 1.00 96.38 184 GLU A C 1
ATOM 1365 O O . GLU A 1 184 ? -18.808 -5.764 26.973 1.00 96.38 184 GLU A O 1
ATOM 1370 N N . LEU A 1 185 ? -16.793 -4.925 26.473 1.00 96.50 185 LEU A N 1
ATOM 1371 C CA . LEU A 1 185 ? -16.491 -4.491 27.839 1.00 96.50 185 LEU A CA 1
ATOM 1372 C C . LEU A 1 185 ? -17.472 -3.420 28.327 1.00 96.50 185 LEU A C 1
ATOM 1374 O O . LEU A 1 185 ? -17.901 -3.451 29.480 1.00 96.50 185 LEU A O 1
ATOM 1378 N N . LYS A 1 186 ? -17.856 -2.481 27.452 1.00 96.38 186 LYS A N 1
ATOM 1379 C CA . LYS A 1 186 ? -18.884 -1.481 27.774 1.00 96.38 186 LYS A CA 1
ATOM 1380 C C . LYS A 1 186 ? -20.220 -2.151 28.070 1.00 96.38 186 LYS A C 1
ATOM 1382 O O . LYS A 1 186 ? -20.818 -1.834 29.093 1.00 96.38 186 LYS A O 1
ATOM 1387 N N . HIS A 1 187 ? -20.640 -3.087 27.221 1.00 96.31 187 HIS A N 1
ATOM 1388 C CA . HIS A 1 187 ? -21.878 -3.833 27.415 1.00 96.31 187 HIS A CA 1
ATOM 1389 C C . HIS A 1 187 ? -21.846 -4.647 28.715 1.00 96.31 187 HIS A C 1
ATOM 1391 O O . HIS A 1 187 ? -22.745 -4.519 29.540 1.00 96.31 187 HIS A O 1
ATOM 1397 N N . ALA A 1 188 ? -20.786 -5.425 28.944 1.00 96.38 188 ALA A N 1
ATOM 1398 C CA . ALA A 1 188 ? -20.624 -6.228 30.153 1.00 96.38 188 ALA A CA 1
ATOM 1399 C C . ALA A 1 188 ? -20.680 -5.363 31.420 1.00 96.38 188 ALA A C 1
ATOM 1401 O O . ALA A 1 188 ? -21.370 -5.708 32.375 1.00 96.38 188 ALA A O 1
ATOM 1402 N N . ARG A 1 189 ? -20.032 -4.190 31.401 1.00 96.75 189 ARG A N 1
ATOM 1403 C CA . ARG A 1 189 ? -20.074 -3.244 32.520 1.00 96.75 189 ARG A CA 1
ATOM 1404 C C . ARG A 1 189 ? -21.472 -2.677 32.754 1.00 96.75 189 ARG A C 1
ATOM 1406 O O . ARG A 1 189 ? -21.879 -2.560 33.906 1.00 96.75 189 ARG A O 1
ATOM 1413 N N . THR A 1 190 ? -22.204 -2.327 31.695 1.00 96.25 190 THR A N 1
ATOM 1414 C CA . THR A 1 190 ? -23.586 -1.847 31.840 1.00 96.25 190 THR A CA 1
ATOM 1415 C C . THR A 1 190 ? -24.508 -2.936 32.373 1.00 96.25 190 THR A C 1
ATOM 1417 O O . THR A 1 190 ? -25.300 -2.659 33.270 1.00 96.25 190 THR A O 1
ATOM 1420 N N . THR A 1 191 ? -24.363 -4.175 31.898 1.00 96.69 191 THR A N 1
ATOM 1421 C CA . THR A 1 191 ? -25.160 -5.317 32.364 1.00 96.69 191 THR A CA 1
ATOM 1422 C C . THR A 1 191 ? -24.880 -5.615 33.833 1.00 96.69 191 THR A C 1
ATOM 1424 O O . THR A 1 191 ? -25.817 -5.638 34.622 1.00 96.69 191 THR A O 1
ATOM 1427 N N . GLN A 1 192 ? -23.607 -5.711 34.229 1.00 97.12 192 GLN A N 1
ATOM 1428 C CA . GLN A 1 192 ? -23.233 -5.921 35.629 1.00 97.12 192 GLN A CA 1
ATOM 1429 C C . GLN A 1 192 ? -23.780 -4.807 36.533 1.00 97.12 192 GLN A C 1
ATOM 1431 O O . GLN A 1 192 ? -24.358 -5.082 37.580 1.00 97.12 192 GLN A O 1
ATOM 1436 N N . SER A 1 193 ? -23.652 -3.541 36.119 1.00 97.06 193 SER A N 1
ATOM 1437 C CA . SER A 1 193 ? -24.191 -2.430 36.909 1.00 97.06 193 SER A CA 1
ATOM 1438 C C . SER A 1 193 ? -25.715 -2.483 37.042 1.00 97.06 193 SER A C 1
ATOM 1440 O O . SER A 1 193 ? -26.243 -2.129 38.091 1.00 97.06 193 SER A O 1
ATOM 1442 N N . ALA A 1 194 ? -26.429 -2.945 36.010 1.00 97.25 194 ALA A N 1
ATOM 1443 C CA . ALA A 1 194 ? -27.879 -3.088 36.058 1.00 97.25 194 ALA A CA 1
ATOM 1444 C C . ALA A 1 194 ? -28.302 -4.198 37.034 1.00 97.25 194 ALA A C 1
ATOM 1446 O O . ALA A 1 194 ? -29.196 -3.974 37.847 1.00 97.25 194 ALA A O 1
ATOM 1447 N N . GLU A 1 195 ? -27.616 -5.343 37.010 1.00 97.44 195 GLU A N 1
ATOM 1448 C CA . GLU A 1 195 ? -27.855 -6.457 37.937 1.00 97.44 195 GLU A CA 1
ATOM 1449 C C . GLU A 1 195 ? -27.582 -6.057 39.397 1.00 97.44 195 GLU A C 1
ATOM 1451 O O . GLU A 1 195 ? -28.375 -6.357 40.290 1.00 97.44 195 GLU A O 1
ATOM 1456 N N . GLU A 1 196 ? -26.495 -5.321 39.655 1.00 98.25 196 GLU A N 1
ATOM 1457 C CA . GLU A 1 196 ? -26.178 -4.808 40.994 1.00 98.25 196 GLU A CA 1
ATOM 1458 C C . GLU A 1 196 ? -27.236 -3.809 41.490 1.00 98.25 196 GLU A C 1
ATOM 1460 O O . GLU A 1 196 ? -27.669 -3.881 42.644 1.00 98.25 196 GLU A O 1
ATOM 1465 N N . ILE A 1 197 ? -27.698 -2.901 40.622 1.00 98.00 197 ILE A N 1
ATOM 1466 C CA . ILE A 1 197 ? -28.771 -1.949 40.946 1.00 98.00 197 ILE A CA 1
ATOM 1467 C C . ILE A 1 197 ? -30.079 -2.687 41.257 1.00 98.00 197 ILE A C 1
ATOM 1469 O O . ILE A 1 197 ? -30.773 -2.323 42.212 1.00 98.00 197 ILE A O 1
ATOM 1473 N N . GLU A 1 198 ? -30.420 -3.723 40.490 1.00 98.31 198 GLU A N 1
ATOM 1474 C CA . GLU A 1 198 ? -31.615 -4.538 40.719 1.00 98.31 198 GLU A CA 1
ATOM 1475 C C . GLU A 1 198 ? -31.542 -5.269 42.068 1.00 98.31 198 GLU A C 1
ATOM 1477 O O . GLU A 1 198 ? -32.472 -5.182 42.878 1.00 98.31 198 GLU A O 1
ATOM 1482 N N . ALA A 1 199 ? -30.410 -5.915 42.360 1.00 98.31 199 ALA A N 1
ATOM 1483 C CA . ALA A 1 199 ? -30.188 -6.614 43.622 1.00 98.31 199 ALA A CA 1
ATOM 1484 C C . ALA A 1 199 ? -30.274 -5.666 44.833 1.00 98.31 199 ALA A C 1
ATOM 1486 O O . ALA A 1 199 ? -30.937 -5.978 45.829 1.00 98.31 199 ALA A O 1
ATOM 1487 N N . LEU A 1 200 ? -29.657 -4.482 44.741 1.00 98.50 200 LEU A N 1
ATOM 1488 C CA . LEU A 1 200 ? -29.727 -3.460 45.788 1.00 98.50 200 LEU A CA 1
ATOM 1489 C C . LEU A 1 200 ? -31.149 -2.925 45.974 1.00 98.50 200 LEU A C 1
ATOM 1491 O O . LEU A 1 200 ? -31.595 -2.764 47.111 1.00 98.50 200 LEU A O 1
ATOM 1495 N N . SER A 1 201 ? -31.876 -2.695 44.880 1.00 98.38 201 SER A N 1
ATOM 1496 C CA . SER A 1 201 ? -33.266 -2.227 44.927 1.00 98.38 201 SER A CA 1
ATOM 1497 C C . SER A 1 201 ? -34.162 -3.232 45.648 1.00 98.38 201 SER A C 1
ATOM 1499 O O . SER A 1 201 ? -34.920 -2.853 46.541 1.00 98.38 201 SER A O 1
ATOM 1501 N N . LYS A 1 202 ? -34.016 -4.527 45.339 1.00 98.44 202 LYS A N 1
ATOM 1502 C CA . LYS A 1 202 ? -34.743 -5.599 46.029 1.00 98.44 202 LYS A CA 1
ATOM 1503 C C . LYS A 1 202 ? -34.423 -5.635 47.528 1.00 98.44 202 LYS A C 1
ATOM 1505 O O . LYS A 1 202 ? -35.336 -5.698 48.348 1.00 98.44 202 LYS A O 1
ATOM 1510 N N . SER A 1 203 ? -33.144 -5.523 47.895 1.00 98.44 203 SER A N 1
ATOM 1511 C CA . SER A 1 203 ? -32.712 -5.508 49.300 1.00 98.44 203 SER A CA 1
ATOM 1512 C C . SER A 1 203 ? -33.250 -4.304 50.086 1.00 98.44 203 SER A C 1
ATOM 1514 O O . SER A 1 203 ? -33.571 -4.436 51.267 1.00 98.44 203 SER A O 1
ATOM 1516 N N . ILE A 1 204 ? -33.359 -3.124 49.464 1.00 98.44 204 ILE A N 1
ATOM 1517 C CA . ILE A 1 204 ? -33.959 -1.940 50.102 1.00 98.44 204 ILE A CA 1
ATOM 1518 C C . ILE A 1 204 ? -35.427 -2.207 50.438 1.00 98.44 204 ILE A C 1
ATOM 1520 O O . ILE A 1 204 ? -35.823 -2.001 51.581 1.00 98.44 204 ILE A O 1
ATOM 1524 N N . VAL A 1 205 ? -36.200 -2.740 49.488 1.00 98.44 205 VAL A N 1
ATOM 1525 C CA . VAL A 1 205 ? -37.618 -3.066 49.707 1.00 98.44 205 VAL A CA 1
ATOM 1526 C C . VAL A 1 205 ? -37.785 -4.095 50.829 1.00 98.44 205 VAL A C 1
ATOM 1528 O O . VAL A 1 205 ? -38.609 -3.906 51.720 1.00 98.44 205 VAL A O 1
ATOM 1531 N N . GLU A 1 206 ? -36.975 -5.158 50.839 1.00 98.25 206 GLU A N 1
ATOM 1532 C CA . GLU A 1 206 ? -37.007 -6.164 51.911 1.00 98.25 206 GLU A CA 1
ATOM 1533 C C . GLU A 1 206 ? -36.688 -5.556 53.287 1.00 98.25 206 GLU A C 1
ATOM 1535 O O . GLU A 1 206 ? -37.352 -5.874 54.279 1.00 98.25 206 GLU A O 1
ATOM 1540 N N . ARG A 1 207 ? -35.705 -4.647 53.360 1.00 98.06 207 ARG A N 1
ATOM 1541 C CA . ARG A 1 207 ? -35.386 -3.927 54.601 1.00 98.06 207 ARG A CA 1
ATOM 1542 C C . ARG A 1 207 ? -36.518 -3.006 55.040 1.00 98.06 207 ARG A C 1
ATOM 1544 O O . ARG A 1 207 ? -36.806 -2.968 56.234 1.00 98.06 207 ARG A O 1
ATOM 1551 N N . ASP A 1 208 ? -37.168 -2.302 54.120 1.00 98.50 208 ASP A N 1
ATOM 1552 C CA . ASP A 1 208 ? -38.300 -1.426 54.436 1.00 98.50 208 ASP A CA 1
ATOM 1553 C C . ASP A 1 208 ? -39.477 -2.222 55.017 1.00 98.50 208 ASP A C 1
ATOM 1555 O O . ASP A 1 208 ? -40.073 -1.812 56.017 1.00 98.50 208 ASP A O 1
ATOM 1559 N N . GLU A 1 209 ? -39.773 -3.400 54.461 1.00 98.06 209 GLU A N 1
ATOM 1560 C CA . GLU A 1 209 ? -40.786 -4.301 55.020 1.00 98.06 209 GLU A CA 1
ATOM 1561 C C . GLU A 1 209 ? -40.400 -4.809 56.420 1.00 98.06 209 GLU A C 1
ATOM 1563 O O . GLU A 1 209 ? -41.224 -4.787 57.340 1.00 98.06 209 GLU A O 1
ATOM 1568 N N . ALA A 1 210 ? -39.135 -5.183 56.640 1.00 98.31 210 ALA A N 1
ATOM 1569 C CA . ALA A 1 210 ? -38.652 -5.567 57.968 1.00 98.31 210 ALA A CA 1
ATOM 1570 C C . ALA A 1 210 ? -38.757 -4.412 58.987 1.00 98.31 210 ALA A C 1
ATOM 1572 O O . ALA A 1 210 ? -39.148 -4.625 60.140 1.00 98.31 210 ALA A O 1
ATOM 1573 N N . TYR A 1 211 ? -38.473 -3.177 5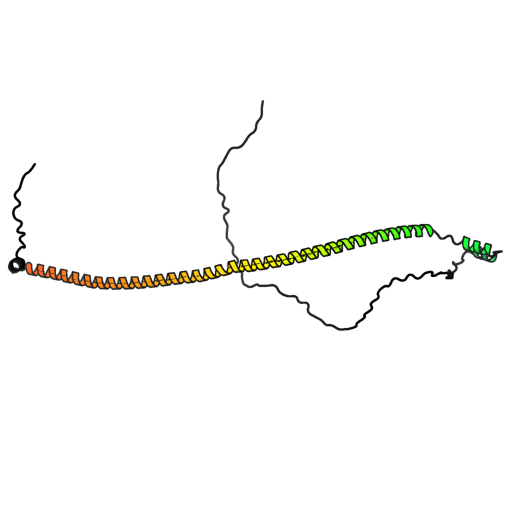8.563 1.00 98.50 211 TYR A N 1
ATOM 1574 C CA . TYR A 1 211 ? -38.614 -1.988 59.402 1.00 98.50 211 TYR A CA 1
ATOM 1575 C C . TYR A 1 211 ? -40.065 -1.719 59.801 1.00 98.50 211 TYR A C 1
ATOM 1577 O O . TYR A 1 211 ? -40.312 -1.386 60.962 1.00 98.50 211 TYR A O 1
ATOM 1585 N N . LYS A 1 212 ? -41.035 -1.915 58.897 1.00 98.31 212 LYS A N 1
ATOM 1586 C CA . LYS A 1 212 ? -42.467 -1.800 59.232 1.00 98.31 212 LYS A CA 1
ATOM 1587 C C . LYS A 1 212 ? -42.871 -2.785 60.329 1.00 98.31 212 LYS A C 1
ATOM 1589 O O . LYS A 1 212 ? -43.581 -2.409 61.264 1.00 98.31 212 LYS A O 1
ATOM 1594 N N . VAL A 1 213 ? -42.392 -4.030 60.257 1.00 98.19 213 VAL A N 1
ATOM 1595 C CA . VAL A 1 213 ? -42.649 -5.043 61.296 1.00 98.19 213 VAL A CA 1
ATOM 1596 C C . VAL A 1 213 ? -42.056 -4.606 62.634 1.00 98.19 213 VAL A C 1
ATOM 1598 O O . VAL A 1 213 ? -42.758 -4.613 63.647 1.00 98.19 213 VAL A O 1
ATOM 1601 N N . LEU A 1 214 ? -40.792 -4.175 62.642 1.00 98.12 214 LEU A N 1
ATOM 1602 C CA . LEU A 1 214 ? -40.116 -3.714 63.854 1.00 98.12 214 LEU A CA 1
ATOM 1603 C C . LEU A 1 214 ? -40.820 -2.500 64.477 1.00 98.12 214 LEU A C 1
ATOM 1605 O O . LEU A 1 214 ? -41.043 -2.473 65.689 1.00 98.12 214 LEU A O 1
ATOM 1609 N N . GLN A 1 215 ? -41.228 -1.529 63.657 1.00 98.12 215 GLN A N 1
ATOM 1610 C CA . GLN A 1 215 ? -41.999 -0.370 64.101 1.00 98.12 215 GLN A CA 1
ATOM 1611 C C . GLN A 1 215 ? -43.322 -0.802 64.746 1.00 98.12 215 GLN A C 1
ATOM 1613 O O . GLN A 1 215 ? -43.670 -0.315 65.823 1.00 98.12 215 GLN A O 1
ATOM 1618 N N . GLY A 1 216 ? -44.031 -1.758 64.138 1.00 97.94 216 GLY A N 1
ATOM 1619 C CA . GLY A 1 216 ? -45.259 -2.324 64.692 1.00 97.94 216 GLY A CA 1
ATOM 1620 C C . GLY A 1 216 ? -45.049 -3.024 66.039 1.00 97.94 216 GLY A C 1
ATOM 1621 O O . GLY A 1 216 ? -45.840 -2.827 66.963 1.00 97.94 216 GLY A O 1
ATOM 1622 N N . VAL A 1 217 ? -43.975 -3.808 66.188 1.00 98.19 217 VAL A N 1
ATOM 1623 C CA . VAL A 1 217 ? -43.617 -4.460 67.463 1.00 98.19 217 VAL A CA 1
ATOM 1624 C C . VAL A 1 217 ? -43.276 -3.421 68.531 1.00 98.19 217 VAL A C 1
ATOM 1626 O O . VAL A 1 217 ? -43.796 -3.499 69.644 1.00 98.19 217 VAL A O 1
ATOM 1629 N N . SER A 1 218 ? -42.468 -2.414 68.191 1.00 97.38 218 SER A N 1
ATOM 1630 C CA . SER A 1 218 ? -42.106 -1.333 69.113 1.00 97.38 218 SER A CA 1
ATOM 1631 C C . SER A 1 218 ? -43.331 -0.539 69.570 1.00 97.38 218 SER A C 1
ATOM 1633 O O . SER A 1 218 ? -43.452 -0.228 70.754 1.00 97.38 218 SER A O 1
ATOM 1635 N N . ALA A 1 219 ? -44.261 -0.239 68.658 1.00 98.06 219 ALA A N 1
ATOM 1636 C CA . ALA A 1 219 ? -45.502 0.457 68.987 1.00 98.06 219 ALA A CA 1
ATOM 1637 C C . ALA A 1 219 ? -46.362 -0.356 69.968 1.00 98.06 219 ALA A C 1
ATOM 1639 O O . ALA A 1 219 ? -46.841 0.189 70.962 1.00 98.06 219 ALA A O 1
ATOM 1640 N N . LYS A 1 220 ? -46.503 -1.669 69.739 1.00 97.62 220 LYS A N 1
ATOM 1641 C CA . LYS A 1 220 ? -47.219 -2.570 70.656 1.00 97.62 220 LYS A CA 1
ATOM 1642 C C . LYS A 1 220 ? -46.551 -2.648 72.026 1.00 97.62 220 LYS A C 1
ATOM 1644 O O . LYS A 1 220 ? -47.244 -2.577 73.035 1.00 97.62 220 LYS A O 1
ATOM 1649 N N . HIS A 1 221 ? -45.223 -2.761 72.078 1.00 97.50 221 HIS A N 1
ATOM 1650 C CA . HIS A 1 221 ? -44.493 -2.796 73.346 1.00 97.50 221 HIS A CA 1
ATOM 1651 C C . HIS A 1 221 ? -44.671 -1.493 74.135 1.00 97.50 221 HIS A C 1
ATOM 1653 O O . HIS A 1 221 ? -44.921 -1.520 75.338 1.00 97.50 221 HIS A O 1
ATOM 1659 N N . PHE A 1 222 ? -44.633 -0.348 73.451 1.00 97.88 222 PHE A N 1
ATOM 1660 C CA . PHE A 1 222 ? -44.889 0.946 74.074 1.00 97.88 222 PHE A CA 1
ATOM 1661 C C . PHE A 1 222 ? -46.325 1.062 74.607 1.00 97.88 222 PHE A C 1
ATOM 1663 O O . PHE A 1 222 ? -46.517 1.469 75.751 1.00 97.88 222 PHE A O 1
ATOM 1670 N N . GLN A 1 223 ? -47.330 0.635 73.835 1.00 96.62 223 GLN A N 1
ATOM 1671 C CA . GLN A 1 223 ? -48.721 0.565 74.304 1.00 96.62 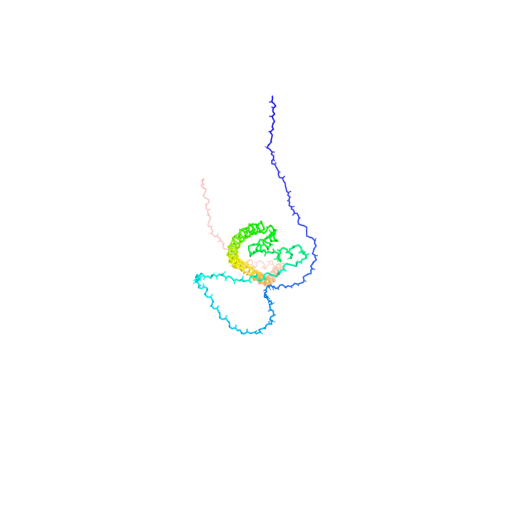223 GLN A CA 1
ATOM 1672 C C . GLN A 1 223 ? -48.875 -0.360 75.519 1.00 96.62 223 GLN A C 1
ATOM 1674 O O . GLN A 1 223 ? -49.579 -0.019 76.467 1.00 96.62 223 GLN A O 1
ATOM 1679 N N . GLN A 1 224 ? -48.192 -1.508 75.526 1.00 96.44 224 GLN A N 1
ATOM 1680 C CA . GLN A 1 224 ? -48.194 -2.432 76.658 1.00 96.44 224 GLN A CA 1
ATOM 1681 C C . GLN A 1 224 ? -47.610 -1.777 77.918 1.00 96.44 224 GLN A C 1
ATOM 1683 O O . GLN A 1 224 ? -48.210 -1.880 78.987 1.00 96.44 224 GLN A O 1
ATOM 1688 N N . LEU A 1 225 ? -46.483 -1.068 77.798 1.00 94.94 225 LEU A N 1
ATOM 1689 C CA . LEU A 1 225 ? -45.891 -0.311 78.906 1.00 94.94 225 LEU A CA 1
ATOM 1690 C C . LEU A 1 225 ? -46.845 0.769 79.427 1.00 94.94 225 LEU A C 1
ATOM 1692 O O . LEU A 1 225 ? -47.041 0.869 80.636 1.00 94.94 225 LEU A O 1
ATOM 1696 N N . GLN A 1 226 ? -47.487 1.531 78.537 1.00 93.94 226 GLN A N 1
ATOM 1697 C CA . GLN A 1 226 ? -48.488 2.526 78.933 1.00 93.94 226 GLN A CA 1
ATOM 1698 C C . GLN A 1 226 ? -49.668 1.893 79.679 1.00 93.94 226 GLN A C 1
ATOM 1700 O O . GLN A 1 226 ? -50.084 2.417 80.709 1.00 93.94 226 GLN A O 1
ATOM 1705 N N . GLY A 1 227 ? -50.179 0.752 79.205 1.00 91.50 227 GLY A N 1
ATOM 1706 C CA . GLY A 1 227 ? -51.272 0.028 79.860 1.00 91.50 227 GLY A CA 1
ATOM 1707 C C . GLY A 1 227 ? -50.907 -0.482 81.258 1.00 91.50 227 GLY A C 1
ATOM 1708 O O . GLY A 1 227 ? -51.710 -0.362 82.182 1.00 91.50 227 GLY A O 1
ATOM 1709 N N . ILE A 1 228 ? -49.684 -0.995 81.438 1.00 88.31 228 ILE A N 1
ATOM 1710 C CA . ILE A 1 228 ? -49.171 -1.408 82.755 1.00 88.31 228 ILE A CA 1
ATOM 1711 C C . ILE A 1 228 ? -49.090 -0.204 83.695 1.00 88.31 228 ILE A C 1
ATOM 1713 O O . ILE A 1 228 ? -49.579 -0.282 84.820 1.00 88.31 228 ILE A O 1
ATOM 1717 N N . VAL A 1 229 ? -48.501 0.907 83.239 1.00 89.88 229 VAL A N 1
ATOM 1718 C CA . VAL A 1 229 ? -48.391 2.136 84.037 1.00 89.88 229 VAL A CA 1
ATOM 1719 C C . VAL A 1 229 ? -49.774 2.634 84.449 1.00 89.88 229 VAL A C 1
ATOM 1721 O O . VAL A 1 229 ? -49.972 2.932 85.622 1.00 89.88 229 VAL A O 1
ATOM 1724 N N . LEU A 1 230 ? -50.744 2.653 83.531 1.00 87.75 230 LEU A N 1
ATOM 1725 C CA . LEU A 1 230 ? -52.104 3.096 83.834 1.00 87.75 230 LEU A CA 1
ATOM 1726 C C . LEU A 1 230 ? -52.764 2.208 84.904 1.00 87.75 230 LEU A C 1
ATOM 1728 O O . LEU A 1 230 ? -53.251 2.729 85.899 1.00 87.75 230 LEU A O 1
ATOM 1732 N N . SER A 1 231 ? -52.657 0.878 84.783 1.00 85.81 231 SER A N 1
ATOM 1733 C CA . SER A 1 231 ? -53.179 -0.064 85.791 1.00 85.81 231 SER A CA 1
ATOM 1734 C C . SER A 1 231 ? -52.501 0.044 87.167 1.00 85.81 231 SER A C 1
ATOM 1736 O O . SER A 1 231 ? -53.027 -0.505 88.141 1.00 85.81 231 SER A O 1
ATOM 1738 N N . LEU A 1 232 ? -51.308 0.634 87.253 1.00 85.00 232 LEU A N 1
ATOM 1739 C CA . LEU A 1 232 ? -50.582 0.838 88.510 1.00 85.00 232 LEU A CA 1
ATOM 1740 C C . LEU A 1 232 ? -50.926 2.171 89.186 1.00 85.00 232 LEU A C 1
ATOM 1742 O O . LEU A 1 232 ? -50.643 2.321 90.373 1.00 85.00 232 LEU A O 1
ATOM 1746 N N . VAL A 1 233 ? -51.509 3.118 88.447 1.00 84.88 233 VAL A N 1
ATOM 1747 C CA . VAL A 1 233 ? -51.918 4.439 88.950 1.00 84.88 233 VAL A CA 1
ATOM 1748 C C . VAL A 1 233 ? -53.328 4.408 89.568 1.00 84.88 233 VAL A C 1
ATOM 1750 O O . VAL A 1 233 ? -53.659 5.293 90.351 1.00 84.88 233 VAL A O 1
ATOM 1753 N N . ASP A 1 234 ? -54.128 3.373 89.290 1.00 81.94 234 ASP A N 1
ATOM 1754 C CA . ASP A 1 234 ? -55.437 3.142 89.923 1.00 81.94 234 ASP A CA 1
ATOM 1755 C C . ASP A 1 234 ? -55.318 2.791 91.429 1.00 81.94 234 ASP A C 1
ATOM 1757 O O . ASP A 1 234 ? -54.290 2.275 91.871 1.00 81.94 234 ASP A O 1
ATOM 1761 N N . ASP A 1 235 ? -56.389 2.974 92.219 1.00 71.62 235 ASP A N 1
ATOM 1762 C CA . ASP A 1 235 ? -56.401 2.754 93.689 1.00 71.62 235 ASP A CA 1
ATOM 1763 C C . ASP A 1 235 ? -55.973 1.330 94.134 1.00 71.62 235 ASP A C 1
ATOM 1765 O O . ASP A 1 235 ? -55.454 1.143 95.236 1.00 71.62 235 ASP A O 1
ATOM 1769 N N . ASP A 1 236 ? -56.120 0.313 93.275 1.00 83.19 236 ASP A N 1
ATOM 1770 C CA . ASP A 1 236 ? -55.674 -1.075 93.527 1.00 83.19 236 ASP A CA 1
ATOM 1771 C C . ASP A 1 236 ? -54.218 -1.347 93.072 1.00 83.19 236 ASP A C 1
ATOM 1773 O O . ASP A 1 236 ? -53.630 -2.400 93.343 1.00 83.19 236 ASP A O 1
ATOM 1777 N N . GLY A 1 237 ? -53.580 -0.390 92.394 1.00 80.88 237 GLY A N 1
ATOM 1778 C CA . GLY A 1 237 ? -52.246 -0.530 91.805 1.00 80.88 237 GLY A CA 1
ATOM 1779 C C . GLY A 1 237 ? -51.156 -0.856 92.830 1.00 80.88 237 GLY A C 1
ATOM 1780 O O . GLY A 1 237 ? -50.306 -1.718 92.594 1.00 80.88 237 GLY A O 1
ATOM 1781 N N . SER A 1 238 ? -51.225 -0.255 94.023 1.00 81.00 238 SER A N 1
ATOM 1782 C CA . SER A 1 238 ? -50.285 -0.524 95.124 1.00 81.00 238 SER A CA 1
ATOM 1783 C C . SER A 1 238 ? -50.387 -1.964 95.650 1.00 81.00 238 SER A C 1
ATOM 1785 O O . SER A 1 238 ? -49.380 -2.589 95.997 1.00 81.00 238 SER A O 1
ATOM 1787 N N . HIS A 1 239 ? -51.595 -2.533 95.689 1.00 83.56 239 HIS A N 1
ATOM 1788 C CA . HIS A 1 239 ? -51.808 -3.924 96.086 1.00 83.56 239 HIS A CA 1
ATOM 1789 C C . HIS A 1 239 ? -51.285 -4.899 95.017 1.00 83.56 239 HIS A C 1
ATOM 1791 O O . HIS A 1 239 ? -50.525 -5.812 95.356 1.00 83.56 239 HIS A O 1
ATOM 1797 N N . LYS A 1 240 ? -51.569 -4.645 93.730 1.00 85.62 240 LYS A N 1
ATOM 1798 C CA . LYS A 1 240 ? -51.028 -5.425 92.599 1.00 85.62 240 LYS A CA 1
ATOM 1799 C C . LYS A 1 240 ? -49.497 -5.439 92.578 1.00 85.62 240 LYS A C 1
ATOM 1801 O O . LYS A 1 240 ? -48.897 -6.499 92.396 1.00 85.62 240 LYS A O 1
ATOM 1806 N N . LEU A 1 241 ? -48.861 -4.290 92.822 1.00 84.94 241 LEU A N 1
ATOM 1807 C CA . LEU A 1 241 ? -47.402 -4.173 92.845 1.00 84.94 241 LEU A CA 1
ATOM 1808 C C . LEU A 1 241 ? -46.780 -4.976 94.001 1.00 84.94 241 LEU A C 1
ATOM 1810 O O . LEU A 1 241 ? -45.810 -5.706 93.796 1.00 84.94 241 LEU A O 1
ATOM 1814 N N . ARG A 1 242 ? -47.361 -4.895 95.208 1.00 84.25 242 ARG A N 1
ATOM 1815 C CA . ARG A 1 242 ? -46.912 -5.679 96.375 1.00 84.25 242 ARG A CA 1
ATOM 1816 C C . ARG A 1 242 ? -47.057 -7.185 96.148 1.00 84.25 242 ARG A C 1
ATOM 1818 O O . ARG A 1 242 ? -46.130 -7.929 96.457 1.00 84.25 242 ARG A O 1
ATOM 1825 N N . HIS A 1 243 ? -48.176 -7.627 95.574 1.00 85.81 243 HIS A N 1
ATOM 1826 C CA . HIS A 1 243 ? -48.403 -9.038 95.253 1.00 85.81 243 HIS A CA 1
ATOM 1827 C C . HIS A 1 243 ? -47.421 -9.553 94.186 1.00 85.81 243 HIS A C 1
ATOM 1829 O O . HIS A 1 243 ? -46.846 -10.633 94.337 1.00 85.81 243 HIS A O 1
ATOM 1835 N N . ALA A 1 244 ? -47.190 -8.780 93.119 1.00 85.00 244 ALA A N 1
ATOM 1836 C CA . ALA A 1 244 ? -46.222 -9.128 92.080 1.00 85.00 244 ALA A CA 1
ATOM 1837 C C . ALA A 1 244 ? -44.797 -9.233 92.645 1.00 85.00 244 ALA A C 1
ATOM 1839 O O . ALA A 1 244 ? -44.118 -10.226 92.391 1.00 85.00 244 ALA A O 1
ATOM 1840 N N . LYS A 1 245 ? -44.377 -8.271 93.480 1.00 86.44 245 LYS A N 1
ATOM 1841 C CA . LYS A 1 245 ? -43.085 -8.306 94.181 1.00 86.44 245 LYS A CA 1
ATOM 1842 C C . LYS A 1 245 ? -42.931 -9.573 95.029 1.00 86.44 245 LYS A C 1
ATOM 1844 O O . LYS A 1 245 ? -41.954 -10.291 94.857 1.00 86.44 245 LYS A O 1
ATOM 1849 N N . ALA A 1 246 ? -43.925 -9.896 95.858 1.00 85.06 246 ALA A N 1
ATOM 1850 C CA . ALA A 1 246 ? -43.909 -11.109 96.678 1.00 85.06 246 ALA A CA 1
ATOM 1851 C C . ALA A 1 246 ? -43.868 -12.400 95.833 1.00 85.06 246 ALA A C 1
ATOM 1853 O O . ALA A 1 246 ? -43.248 -13.385 96.223 1.00 85.06 246 ALA A O 1
ATOM 1854 N N . THR A 1 247 ? -44.506 -12.404 94.658 1.00 85.56 247 THR A N 1
ATOM 1855 C CA . THR A 1 247 ? -44.483 -13.544 93.724 1.00 85.56 247 THR A CA 1
ATOM 1856 C C . THR A 1 247 ? -43.112 -13.707 93.059 1.00 85.56 247 THR A C 1
ATOM 1858 O O . THR A 1 247 ? -42.637 -14.829 92.904 1.00 85.56 247 THR A O 1
ATOM 1861 N N . ILE A 1 248 ? -42.455 -12.602 92.694 1.00 83.75 248 ILE A N 1
ATOM 1862 C CA . ILE A 1 248 ? -41.096 -12.614 92.134 1.00 83.75 248 ILE A CA 1
ATOM 1863 C C . ILE A 1 248 ? -40.094 -13.088 93.187 1.00 83.75 248 ILE A C 1
ATOM 1865 O O . ILE A 1 248 ? -39.337 -14.009 92.908 1.00 83.75 248 ILE A O 1
ATOM 1869 N N . GLU A 1 249 ? -40.140 -12.537 94.402 1.00 85.25 249 GLU A N 1
ATOM 1870 C CA . GLU A 1 249 ? -39.283 -12.957 95.525 1.00 85.25 249 GLU A CA 1
ATOM 1871 C C . GLU A 1 249 ? -39.472 -14.444 95.874 1.00 85.25 249 GLU A C 1
ATOM 1873 O O . GLU A 1 249 ? -38.536 -15.114 96.302 1.00 85.25 249 GLU A O 1
ATOM 1878 N N . ARG A 1 250 ? -40.671 -14.992 95.641 1.00 80.44 250 ARG A N 1
ATOM 1879 C CA . ARG A 1 250 ? -40.975 -16.416 95.833 1.00 80.44 250 ARG A CA 1
ATOM 1880 C C . ARG A 1 250 ? -40.438 -17.320 94.714 1.00 80.44 250 ARG A C 1
ATOM 1882 O O . ARG A 1 250 ? -40.081 -18.460 94.998 1.00 80.44 250 ARG A O 1
ATOM 1889 N N . ASN A 1 251 ? -40.409 -16.849 93.465 1.00 81.75 251 ASN A N 1
ATOM 1890 C CA . ASN A 1 251 ? -40.000 -17.639 92.289 1.00 81.75 251 ASN A CA 1
ATOM 1891 C C . ASN A 1 251 ? -38.520 -17.459 91.912 1.00 81.75 251 ASN A C 1
ATOM 1893 O O . ASN A 1 251 ? -37.942 -18.315 91.249 1.00 81.75 251 ASN A O 1
ATOM 1897 N N . HIS A 1 252 ? -37.914 -16.361 92.352 1.00 70.25 252 HIS A N 1
ATOM 1898 C CA . HIS A 1 252 ? -36.487 -16.085 92.293 1.00 70.25 252 HIS A CA 1
ATOM 1899 C C . HIS A 1 252 ? -36.033 -15.721 93.707 1.00 70.25 252 HIS A C 1
ATOM 1901 O O . HIS A 1 252 ? -35.813 -14.538 93.983 1.00 70.25 252 HIS A O 1
ATOM 1907 N N . PRO A 1 253 ? -35.933 -16.704 94.627 1.00 62.12 253 PRO A N 1
ATOM 1908 C CA . PRO A 1 253 ? -35.262 -16.448 95.888 1.00 62.12 253 PRO A CA 1
ATOM 1909 C C . PRO A 1 253 ? -33.863 -15.964 95.529 1.00 62.12 253 PRO A C 1
ATOM 1911 O O . PRO A 1 253 ? -33.225 -16.549 94.649 1.00 62.12 253 PRO A O 1
ATOM 1914 N N . SER A 1 254 ? -33.443 -14.859 96.138 1.00 57.28 254 SER A N 1
ATOM 1915 C CA . SER A 1 254 ? -32.101 -14.309 96.015 1.00 57.28 254 SER A CA 1
ATOM 1916 C C . SER A 1 254 ? -31.097 -15.451 95.851 1.00 57.28 254 SER A C 1
ATOM 1918 O O . SER A 1 254 ? -30.976 -16.296 96.740 1.00 57.28 254 SER A O 1
ATOM 1920 N N . LEU A 1 255 ? -30.390 -15.510 94.716 1.00 54.72 255 LEU A N 1
ATOM 1921 C CA . LEU A 1 255 ? -29.068 -16.125 94.716 1.00 54.72 255 LEU A CA 1
ATOM 1922 C C . LEU A 1 255 ? -28.212 -15.195 95.573 1.00 54.72 255 LEU A C 1
ATOM 1924 O O . LEU A 1 255 ? -27.533 -14.305 95.071 1.00 54.72 255 LEU A O 1
ATOM 1928 N N . GLU A 1 256 ? -28.378 -15.337 96.884 1.00 51.56 256 GLU A N 1
ATOM 1929 C CA . GLU A 1 256 ? -27.472 -14.819 97.883 1.00 51.56 256 GLU A CA 1
ATOM 1930 C C . GLU A 1 256 ? -26.143 -15.521 97.587 1.00 51.56 256 GLU A C 1
ATOM 1932 O O . GLU A 1 256 ? -26.003 -16.733 97.773 1.00 51.56 256 GLU A O 1
ATOM 1937 N N . GLU A 1 257 ? -25.203 -14.782 96.998 1.00 52.19 257 GLU A N 1
ATOM 1938 C CA . GLU A 1 257 ? -23.795 -15.145 97.023 1.00 52.19 257 GLU A CA 1
ATOM 1939 C C . GLU A 1 257 ? -23.393 -15.317 98.487 1.00 52.19 257 GLU A C 1
ATOM 1941 O O . GLU A 1 257 ? -23.099 -14.352 99.190 1.00 52.19 257 GLU A O 1
AT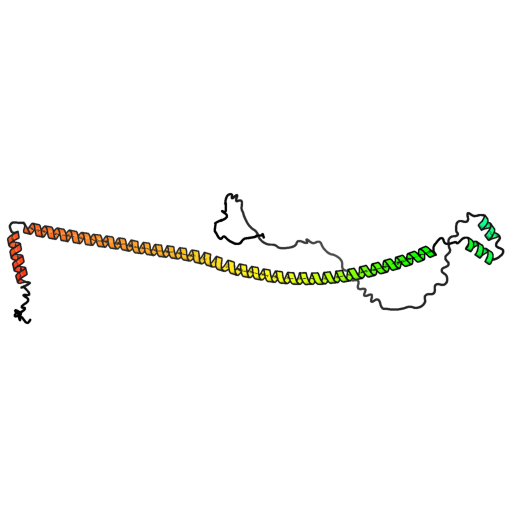OM 1946 N N . ASP A 1 258 ? -23.368 -16.560 98.949 1.00 53.91 258 ASP A N 1
ATOM 1947 C CA . ASP A 1 258 ? -22.786 -16.923 100.232 1.00 53.91 258 ASP A CA 1
ATOM 1948 C C . ASP A 1 258 ? -21.255 -16.975 100.056 1.00 53.91 258 ASP A C 1
ATOM 1950 O O . ASP A 1 258 ? -20.629 -18.035 99.990 1.00 53.91 258 ASP A O 1
ATOM 1954 N N . TYR A 1 259 ? -20.634 -15.802 99.884 1.00 45.59 259 TYR A N 1
ATOM 1955 C CA . TYR A 1 259 ? -19.186 -15.651 100.015 1.00 45.59 259 TYR A CA 1
ATOM 1956 C C . TYR A 1 259 ? -18.851 -15.405 101.496 1.00 45.59 259 TYR A C 1
ATOM 1958 O O . TYR A 1 259 ? -19.296 -14.409 102.072 1.00 45.59 259 TYR A O 1
ATOM 1966 N N . PRO A 1 260 ? -18.053 -16.276 102.148 1.00 64.88 260 PRO A N 1
ATOM 1967 C CA . PRO A 1 260 ? -17.707 -16.110 103.553 1.00 64.88 260 PRO A CA 1
ATOM 1968 C C . PRO A 1 260 ? -16.814 -14.874 103.758 1.00 64.88 260 PRO A C 1
ATOM 1970 O O . PRO A 1 260 ? -16.059 -14.493 102.858 1.00 64.88 260 PRO A O 1
ATOM 1973 N N . PRO A 1 261 ? -16.834 -14.252 104.952 1.00 52.03 261 PRO A N 1
ATOM 1974 C CA . PRO A 1 261 ? -16.087 -13.031 105.207 1.00 52.03 261 PRO A CA 1
ATOM 1975 C C . PRO A 1 261 ? -14.582 -13.307 105.154 1.00 52.03 261 PRO A C 1
ATOM 1977 O O . PRO A 1 261 ? -14.008 -13.946 106.042 1.00 52.03 261 PRO A O 1
ATOM 1980 N N . THR A 1 262 ? -13.915 -12.785 104.125 1.00 57.56 262 THR A N 1
ATOM 1981 C CA . THR A 1 262 ? -12.454 -12.754 104.064 1.00 57.56 262 THR A CA 1
ATOM 1982 C C . THR A 1 262 ? -11.946 -11.856 105.187 1.00 57.56 262 THR A C 1
ATOM 1984 O O . THR A 1 262 ? -12.051 -10.630 105.138 1.00 57.56 262 THR A O 1
ATOM 1987 N N . ARG A 1 263 ? -11.394 -12.484 106.231 1.00 51.69 263 ARG A N 1
ATOM 1988 C CA . ARG A 1 263 ? -10.604 -11.819 107.269 1.00 51.69 263 ARG A CA 1
ATOM 1989 C C . ARG A 1 263 ? -9.559 -10.917 106.615 1.00 51.69 263 ARG A C 1
ATOM 1991 O O . ARG A 1 263 ? -8.684 -11.390 105.892 1.00 51.69 263 ARG A O 1
ATOM 1998 N N . VAL A 1 264 ? -9.614 -9.638 106.965 1.00 54.78 264 VAL A N 1
ATOM 1999 C CA . VAL A 1 264 ? -8.520 -8.683 106.797 1.00 54.78 264 VAL A CA 1
ATOM 2000 C C . VAL A 1 264 ? -7.265 -9.274 107.441 1.00 54.78 264 VAL A C 1
ATOM 2002 O O . VAL A 1 264 ? -7.207 -9.450 108.659 1.00 54.78 264 VAL A O 1
ATOM 2005 N N . ARG A 1 265 ? -6.254 -9.578 106.626 1.00 51.34 265 ARG A N 1
ATOM 2006 C CA . ARG A 1 265 ? -4.877 -9.739 107.090 1.00 51.34 265 ARG A CA 1
ATOM 2007 C C . ARG A 1 265 ? -4.067 -8.587 106.521 1.00 51.34 265 ARG A C 1
ATOM 2009 O O . ARG A 1 265 ? -3.697 -8.600 105.353 1.00 51.34 265 ARG A O 1
ATOM 2016 N N . ALA A 1 266 ? -3.825 -7.595 107.369 1.00 54.44 266 ALA A N 1
ATOM 2017 C CA . ALA A 1 266 ? -2.735 -6.656 107.183 1.00 54.44 266 ALA A CA 1
ATOM 2018 C C . ALA A 1 266 ? -1.418 -7.440 107.083 1.00 54.44 266 ALA A C 1
ATOM 2020 O O . ALA A 1 266 ? -1.151 -8.299 107.923 1.00 54.44 266 ALA A O 1
ATOM 2021 N N . ASN A 1 267 ? -0.623 -7.146 106.062 1.00 47.22 267 ASN A N 1
ATOM 2022 C CA . ASN A 1 267 ? 0.817 -7.363 106.023 1.00 47.22 267 ASN A CA 1
ATOM 2023 C C . ASN A 1 267 ? 1.404 -6.205 105.210 1.00 47.22 267 ASN A C 1
ATOM 2025 O O . ASN A 1 267 ? 0.778 -5.767 104.243 1.00 47.22 267 ASN A O 1
ATOM 2029 N N . GLY A 1 268 ? 2.513 -5.672 105.723 1.00 43.28 268 GLY A N 1
ATOM 2030 C CA . GLY A 1 268 ? 3.161 -4.438 105.282 1.00 43.28 268 GLY A CA 1
ATOM 2031 C C . GLY A 1 268 ? 3.938 -4.543 103.984 1.00 43.28 268 GLY A C 1
ATOM 2032 O O . GLY A 1 268 ? 3.962 -5.637 103.379 1.00 43.28 268 GLY A O 1
#

Organism: NCBI:txid4796

pLDDT: mean 72.88, std 25.59, range [26.59, 98.75]

Foldseek 3Di:
DDDDDDDDDDDDDDDDDDDDDDDDDDDDDDDDDDDDDDDDDDDDDDDDDDDDDDPDPPDDDDDDDDDDDDPPPPPDDDDPPDPVLVVQCVPQPDPVSNVCSVVVPDDPPCPVVVVVVVVVVVVVVVVVVVVVVVVVVVVVVVVVVVVVVVVVVVVVVVVVVVVVVVVCVVVVVVVVVCVVVVVVVVVVVVVVVVVVVVVVVVVVVVVVVVVVVVVVVVVVVVVVVVVLVVCLPDPCNVVVVVVVVVVCCVVCVDPPPPDDDDDDDDDD

Sequence (268 aa):
MVRRRASGLGVSSDRGNPVIDLTTSLENDPGSGPSSRTSSPRQSSSPGDTTSDATIKSSSVDPATMDPVSALVVEQPPNPSDSTWRQAILHAESASALVDILRGQYQPPNSSAELVQLRVDLRSAEASNASLQKRLGSALDQVAELKLQLETSERECHLWEREVDKSVGLITSPRKAQTASGAELKHARTTQSAEEIEALSKSIVERDEAYKVLQGVSAKHFQQLQGIVLSLVDDDGSHKLRHAKATIERNHPSLEEDYPPTRVRANG